Protein AF-A0A9N7VS31-F1 (afdb_monomer)

Solvent-accessible surface area (backbone atoms only — not comparable to full-atom values): 14553 Å² total; per-residue (Å²): 141,80,84,80,50,50,29,91,90,74,75,35,64,35,80,42,71,37,88,89,79,73,43,70,34,20,71,67,58,54,50,52,51,50,53,52,51,52,52,50,53,51,51,51,51,52,49,50,56,51,50,52,54,51,54,52,52,50,52,54,50,53,54,49,63,64,44,49,64,53,52,51,50,53,50,51,53,53,50,52,52,50,51,49,54,51,53,51,54,52,50,54,50,51,54,52,52,52,49,53,52,51,53,54,52,50,53,53,50,54,50,51,50,53,53,52,49,53,52,50,56,52,49,53,52,50,55,49,51,52,51,54,52,51,53,52,52,52,56,51,49,56,46,71,72,50,85,54,68,67,60,40,56,57,53,59,74,67,57,78,82,86,77,81,82,86,71,81,76,78,89,75,74,78,89,72,85,57,70,67,52,59,59,68,53,51,51,58,52,52,50,51,51,52,53,50,54,50,46,54,70,72,48,67,56,64,74,67,37,82,75,53,60,72,63,59,66,68,75,79,53,88,74,78,80,79,64,101,82,71,76,94,84,78,84,79,89,80,78,91,132

Secondary structure (DSSP, 8-state):
---SSB-TTT--B--EE-TTT--EE-HHHHHHHHHHHHHHHHHHHHHHHHHHHHHHHHHHHHHHHHHHHHHHHHHHHHHHHHHHHHHHHHHHHHHHHHHHHHHHHHHHHHHHHHHHHHHHHHHHHHHHHHHHHHHHHHHHHHHHT---HHHHHHHHTTPPPPPPP-SPPGGG--S-SSTTHHHHHHHHHHHHHHHHHHHHHHSSGGGG-HHHHHHHSSSS-------TT--TT--------

Structure (mmCIF, N/CA/C/O backbone):
data_AF-A0A9N7VS31-F1
#
_entry.id   AF-A0A9N7VS31-F1
#
loop_
_atom_site.group_PDB
_atom_site.id
_atom_site.type_symbol
_atom_site.label_atom_id
_atom_site.label_alt_id
_atom_site.label_comp_id
_atom_site.label_asym_id
_atom_site.label_entity_id
_atom_site.label_seq_id
_atom_site.pdbx_PDB_ins_code
_atom_site.Cartn_x
_atom_site.Cartn_y
_atom_site.Cartn_z
_atom_site.occupancy
_atom_site.B_iso_or_equiv
_atom_site.auth_seq_id
_atom_site.auth_comp_id
_atom_site.auth_asym_id
_atom_site.auth_atom_id
_atom_site.pdbx_PDB_model_num
ATOM 1 N N . MET A 1 1 ? 50.860 7.464 -101.891 1.00 43.12 1 MET A N 1
ATOM 2 C CA . MET A 1 1 ? 50.244 6.765 -100.741 1.00 43.12 1 MET A CA 1
ATOM 3 C C . MET A 1 1 ? 50.515 7.556 -99.466 1.00 43.12 1 MET A C 1
ATOM 5 O O . MET A 1 1 ? 51.642 7.516 -99.016 1.00 43.12 1 MET A O 1
ATOM 9 N N . LEU A 1 2 ? 49.543 8.283 -98.897 1.00 53.31 2 LEU A N 1
ATOM 10 C CA . LEU A 1 2 ? 49.669 8.921 -97.566 1.00 53.31 2 LEU A CA 1
ATOM 11 C C . LEU A 1 2 ? 48.287 9.071 -96.872 1.00 53.31 2 LEU A C 1
ATOM 13 O O . LEU A 1 2 ? 47.971 10.106 -96.302 1.00 53.31 2 LEU A O 1
ATOM 17 N N . ARG A 1 3 ? 47.418 8.046 -96.920 1.00 54.62 3 ARG A N 1
ATOM 18 C CA . ARG A 1 3 ? 46.098 8.065 -96.233 1.00 54.62 3 ARG A CA 1
ATOM 19 C C . ARG A 1 3 ? 46.088 7.390 -94.846 1.00 54.62 3 ARG A C 1
ATOM 21 O O . ARG A 1 3 ? 45.024 7.216 -94.269 1.00 54.62 3 ARG A O 1
ATOM 28 N N . GLY A 1 4 ? 47.248 7.011 -94.297 1.00 64.75 4 GLY A N 1
ATOM 29 C CA . GLY A 1 4 ? 47.351 6.362 -92.975 1.00 64.75 4 GLY A CA 1
ATOM 30 C C . GLY A 1 4 ? 47.566 7.320 -91.791 1.00 64.75 4 GLY A C 1
ATOM 31 O O . GLY A 1 4 ? 47.162 7.015 -90.664 1.00 64.75 4 GLY A O 1
ATOM 32 N N . ASN A 1 5 ? 48.151 8.497 -92.055 1.00 73.62 5 ASN A N 1
ATOM 33 C CA . ASN A 1 5 ? 48.676 9.412 -91.030 1.00 73.62 5 ASN A CA 1
ATOM 34 C C . ASN A 1 5 ? 47.684 10.494 -90.577 1.00 73.62 5 ASN A C 1
ATOM 36 O O . ASN A 1 5 ? 48.017 11.279 -89.697 1.00 73.62 5 ASN A O 1
ATOM 40 N N . ILE A 1 6 ? 46.470 10.529 -91.135 1.00 81.56 6 ILE A N 1
ATOM 41 C CA . ILE A 1 6 ? 45.402 11.450 -90.721 1.00 81.56 6 ILE A CA 1
ATOM 42 C C . ILE A 1 6 ? 44.386 10.681 -89.868 1.00 81.56 6 ILE A C 1
ATOM 44 O O . ILE A 1 6 ? 44.036 9.533 -90.153 1.00 81.56 6 ILE A O 1
ATOM 48 N N . CYS A 1 7 ? 43.947 11.282 -88.767 1.00 85.81 7 CYS A N 1
ATOM 49 C CA . CYS A 1 7 ? 42.939 10.743 -87.872 1.00 85.81 7 CYS A CA 1
ATOM 50 C C . CYS A 1 7 ? 41.562 10.774 -88.544 1.00 85.81 7 CYS A C 1
ATOM 52 O O . CYS A 1 7 ? 41.075 11.858 -88.851 1.00 85.81 7 CYS A O 1
ATOM 54 N N . PRO A 1 8 ? 40.880 9.629 -88.712 1.00 85.06 8 PRO A N 1
ATOM 55 C CA . PRO A 1 8 ? 39.582 9.595 -89.384 1.00 85.06 8 PRO A CA 1
ATOM 56 C C . PRO A 1 8 ? 38.464 10.279 -88.580 1.00 85.06 8 PRO A C 1
ATOM 58 O O . PRO A 1 8 ? 37.443 10.637 -89.150 1.00 85.06 8 PRO A O 1
ATOM 61 N N . ARG A 1 9 ? 38.639 10.462 -87.263 1.00 84.75 9 ARG A N 1
ATOM 62 C CA . ARG A 1 9 ? 37.638 11.088 -86.380 1.00 84.75 9 ARG A CA 1
ATOM 63 C C . ARG A 1 9 ? 37.731 12.608 -86.338 1.00 84.75 9 ARG A C 1
ATOM 65 O O . ARG A 1 9 ? 36.730 13.269 -86.107 1.00 84.75 9 ARG A O 1
ATOM 72 N N . HIS A 1 10 ? 38.9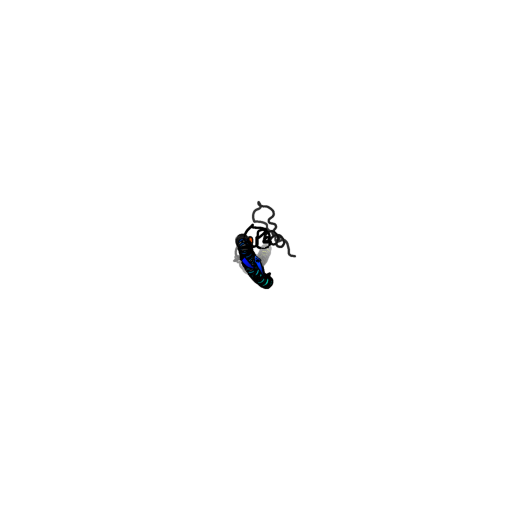38 13.137 -86.506 1.00 86.88 10 HIS A N 1
ATOM 73 C CA . HIS A 1 10 ? 39.227 14.548 -86.258 1.00 86.88 10 HIS A CA 1
ATOM 74 C C . HIS A 1 10 ? 39.890 15.247 -87.450 1.00 86.88 10 HIS A C 1
ATOM 76 O O . HIS A 1 10 ? 40.104 16.445 -87.393 1.00 86.88 10 HIS A O 1
ATOM 82 N N . ASN A 1 11 ? 40.214 14.508 -88.518 1.00 86.94 11 ASN A N 1
ATOM 83 C CA . ASN A 1 11 ? 40.920 14.981 -89.712 1.00 86.94 11 ASN A CA 1
ATOM 84 C C . ASN A 1 11 ? 42.295 15.632 -89.437 1.00 86.94 11 ASN A C 1
ATOM 86 O O . ASN A 1 11 ? 42.779 16.439 -90.220 1.00 86.94 11 ASN A O 1
ATOM 90 N N . GLU A 1 12 ? 42.940 15.233 -88.338 1.00 85.19 12 GLU A N 1
ATOM 91 C CA . GLU A 1 12 ? 44.215 15.781 -87.855 1.00 85.19 12 GLU A CA 1
ATOM 92 C C . GLU A 1 12 ? 45.376 14.794 -88.005 1.00 85.19 12 GLU A C 1
ATOM 94 O O . GLU A 1 12 ? 45.173 13.578 -87.958 1.00 85.19 12 GLU A O 1
ATOM 99 N N . VAL A 1 13 ? 46.611 15.290 -88.116 1.00 87.75 13 VAL A N 1
ATOM 100 C CA . VAL A 1 13 ? 47.801 14.427 -88.229 1.00 87.75 13 VAL A CA 1
ATOM 101 C C . VAL A 1 13 ? 48.008 13.610 -86.946 1.00 87.75 13 VAL A C 1
ATOM 103 O O . VAL A 1 13 ? 47.910 14.114 -85.826 1.00 87.75 13 VAL A O 1
ATOM 106 N N . LYS A 1 14 ? 48.302 12.319 -87.110 1.00 87.88 14 LYS A N 1
ATOM 107 C CA . LYS A 1 14 ? 48.652 11.389 -86.033 1.00 87.88 14 LYS A CA 1
ATOM 108 C C . LYS A 1 14 ? 50.150 11.471 -85.751 1.00 87.88 14 LYS A C 1
ATOM 110 O O . LYS A 1 14 ? 50.946 10.912 -86.500 1.00 87.88 14 LYS A O 1
ATOM 115 N N . ASN A 1 15 ? 50.529 12.148 -84.677 1.00 84.06 15 ASN A N 1
ATOM 116 C CA . ASN A 1 15 ? 51.928 12.370 -84.298 1.00 84.06 15 ASN A CA 1
ATOM 117 C C . ASN A 1 15 ? 52.234 12.045 -82.824 1.00 84.06 15 ASN A C 1
ATOM 119 O O . ASN A 1 15 ? 53.356 12.265 -82.382 1.00 84.06 15 ASN A O 1
ATOM 123 N N . ILE A 1 16 ? 51.267 11.511 -82.071 1.00 83.81 16 ILE A N 1
ATOM 124 C CA . ILE A 1 16 ? 51.430 11.125 -80.662 1.00 83.81 16 ILE A CA 1
ATOM 125 C C . ILE A 1 16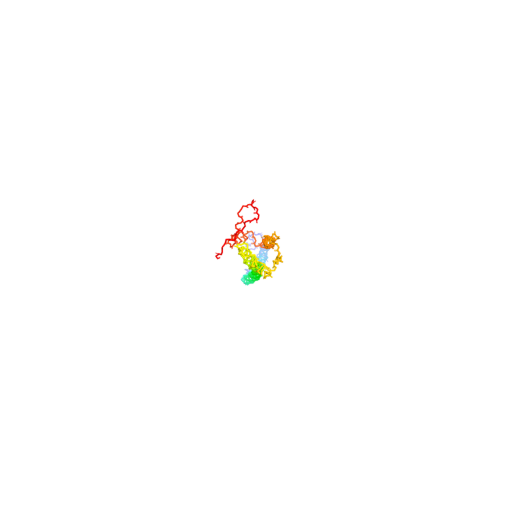 ? 51.297 9.608 -80.549 1.00 83.81 16 ILE A C 1
ATOM 127 O O . ILE A 1 16 ? 50.330 9.048 -81.051 1.00 83.81 16 ILE A O 1
ATOM 131 N N . ILE A 1 17 ? 52.227 8.929 -79.879 1.00 79.81 17 ILE A N 1
ATOM 132 C CA . ILE A 1 17 ? 52.134 7.482 -79.632 1.00 79.81 17 ILE A CA 1
ATOM 133 C C . ILE A 1 17 ? 51.309 7.251 -78.358 1.00 79.81 17 ILE A C 1
ATOM 135 O O . ILE A 1 17 ? 51.656 7.757 -77.294 1.00 79.81 17 ILE A O 1
ATOM 139 N N . ASN A 1 18 ? 50.213 6.493 -78.450 1.00 80.56 18 ASN A N 1
ATOM 140 C CA . ASN A 1 18 ? 49.437 6.082 -77.279 1.00 80.56 18 ASN A CA 1
ATOM 141 C C . ASN A 1 18 ? 50.198 5.002 -76.493 1.00 80.56 18 ASN A C 1
ATOM 143 O O . ASN A 1 18 ? 50.516 3.954 -77.049 1.00 80.56 18 ASN A O 1
ATOM 147 N N . HIS A 1 19 ? 50.435 5.211 -75.197 1.00 75.81 19 HIS A N 1
ATOM 148 C CA . HIS A 1 19 ? 51.141 4.253 -74.339 1.00 75.81 19 HIS A CA 1
ATOM 149 C C . HIS A 1 19 ? 50.391 2.932 -74.101 1.00 75.81 19 HIS A C 1
ATOM 151 O O . HIS A 1 19 ? 51.037 1.932 -73.794 1.00 75.81 19 HIS A O 1
ATOM 157 N N . THR A 1 20 ? 49.062 2.910 -74.244 1.00 75.00 20 THR A N 1
ATOM 158 C CA . THR A 1 20 ? 48.242 1.710 -73.993 1.00 75.00 20 THR A CA 1
ATOM 159 C C . THR A 1 20 ? 48.317 0.722 -75.158 1.00 75.00 20 THR A C 1
ATOM 161 O O . THR A 1 20 ? 48.557 -0.461 -74.946 1.00 75.00 20 THR A O 1
ATOM 164 N N . ASP A 1 21 ? 48.185 1.226 -76.389 1.00 79.56 21 ASP A N 1
ATOM 165 C CA . ASP A 1 21 ? 48.058 0.395 -77.597 1.00 79.56 21 ASP A CA 1
ATOM 166 C C . ASP A 1 21 ? 49.243 0.545 -78.570 1.00 79.56 21 ASP A C 1
ATOM 168 O O . ASP A 1 21 ? 49.237 -0.057 -79.643 1.00 79.56 21 ASP A O 1
ATOM 172 N N . GLN A 1 22 ? 50.239 1.378 -78.234 1.00 80.81 22 GLN A N 1
ATOM 173 C CA . GLN A 1 22 ? 51.426 1.697 -79.050 1.00 80.81 22 GLN A CA 1
ATOM 174 C C . GLN A 1 22 ? 51.100 2.181 -80.479 1.00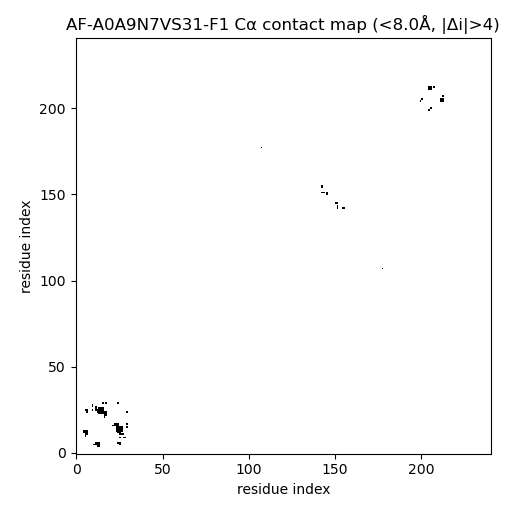 80.81 22 GLN A C 1
ATOM 176 O O . GLN A 1 22 ? 51.887 2.028 -81.411 1.00 80.81 22 GLN A O 1
ATOM 181 N N . ARG A 1 23 ? 49.921 2.789 -80.673 1.00 82.25 23 ARG A N 1
ATOM 182 C CA . ARG A 1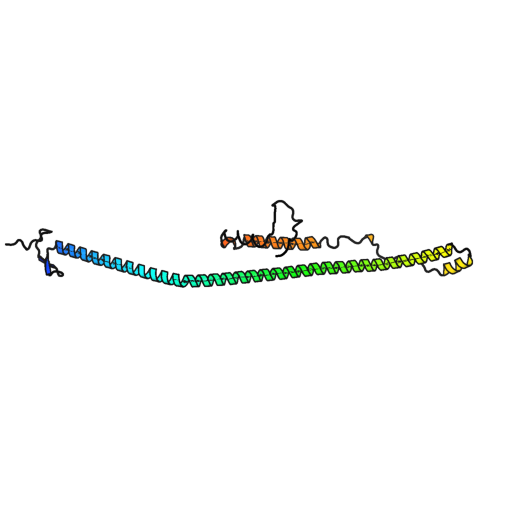 23 ? 49.443 3.325 -81.961 1.00 82.25 23 ARG A CA 1
ATOM 183 C C . ARG A 1 23 ? 49.594 4.845 -82.026 1.00 82.25 23 ARG A C 1
ATOM 185 O O . ARG A 1 23 ? 49.359 5.529 -81.032 1.00 82.25 23 ARG A O 1
ATOM 192 N N . CYS A 1 24 ? 49.900 5.381 -83.211 1.00 83.88 24 CYS A N 1
ATOM 193 C CA . CYS A 1 24 ? 49.924 6.828 -83.445 1.00 83.88 24 CYS A CA 1
ATOM 194 C C . CYS A 1 24 ? 48.496 7.402 -83.507 1.00 83.88 24 CYS A C 1
ATOM 196 O O . CYS A 1 24 ? 47.686 6.994 -84.343 1.00 83.88 24 CYS A O 1
ATOM 198 N N . ILE A 1 25 ? 48.200 8.378 -82.652 1.00 87.50 25 ILE A N 1
ATOM 199 C CA . ILE A 1 25 ? 46.931 9.103 -82.537 1.00 87.50 25 ILE A CA 1
ATOM 200 C C . ILE A 1 25 ? 47.148 10.612 -82.747 1.00 87.50 25 ILE A C 1
ATOM 202 O O . ILE A 1 25 ? 48.276 11.104 -82.688 1.00 87.50 25 ILE A O 1
ATOM 206 N N . CYS A 1 26 ? 46.077 11.359 -83.041 1.00 89.31 26 CYS A N 1
ATOM 207 C CA . CYS A 1 26 ? 46.139 12.825 -83.111 1.00 89.31 26 CYS A CA 1
ATOM 208 C C . CYS A 1 26 ? 45.962 13.459 -81.723 1.00 89.31 26 CYS A C 1
ATOM 210 O O . CYS A 1 26 ? 45.433 12.829 -80.802 1.00 89.31 26 CYS A O 1
ATOM 212 N N . HIS A 1 27 ? 46.331 14.734 -81.594 1.00 84.62 27 HIS A N 1
ATOM 213 C CA . HIS A 1 27 ? 46.240 15.486 -80.338 1.00 84.62 27 HIS A CA 1
ATOM 214 C C . HIS A 1 27 ? 44.825 15.524 -79.727 1.00 84.62 27 HIS A C 1
ATOM 216 O O . HIS A 1 27 ? 44.687 15.424 -78.510 1.00 84.62 27 HIS A O 1
ATOM 222 N N . LEU A 1 28 ? 43.768 15.582 -80.549 1.00 86.62 28 LEU A N 1
ATOM 223 C CA . LEU A 1 28 ? 42.376 15.543 -80.074 1.00 86.62 28 LEU A CA 1
ATOM 224 C C . LEU A 1 28 ? 41.988 14.178 -79.478 1.00 86.62 28 LEU A C 1
ATOM 226 O O . LEU A 1 28 ? 41.355 14.131 -78.429 1.00 86.62 28 LEU A O 1
ATOM 230 N N . CYS A 1 29 ? 42.431 13.063 -80.075 1.00 87.50 29 CYS A N 1
ATOM 231 C CA . CYS A 1 29 ? 42.222 11.732 -79.490 1.00 87.50 29 CYS A CA 1
ATOM 232 C C . CYS A 1 29 ? 42.959 11.579 -78.153 1.00 87.50 29 CYS A C 1
ATOM 234 O O . CYS A 1 29 ? 42.383 11.063 -77.199 1.00 87.50 29 CYS A O 1
ATOM 236 N N . ALA A 1 30 ? 44.200 12.069 -78.067 1.00 84.75 30 ALA A N 1
ATOM 237 C CA . ALA A 1 30 ? 44.970 12.049 -76.824 1.00 84.75 30 ALA A CA 1
ATOM 238 C C . ALA A 1 30 ? 44.295 12.890 -75.723 1.00 84.75 30 ALA A C 1
ATOM 240 O O . ALA A 1 30 ? 44.229 12.474 -74.565 1.00 84.75 30 ALA A O 1
ATOM 241 N N . ALA A 1 31 ? 43.737 14.051 -76.085 1.00 85.81 31 ALA A N 1
ATOM 242 C CA . ALA A 1 31 ? 42.991 14.903 -75.164 1.00 85.81 31 ALA A CA 1
ATOM 243 C C . ALA A 1 31 ? 41.693 14.242 -74.665 1.00 85.81 31 ALA A C 1
ATOM 245 O O . ALA A 1 31 ? 41.386 14.334 -73.475 1.00 85.81 31 ALA A O 1
ATOM 246 N N . ASP A 1 32 ? 40.945 13.562 -75.537 1.00 86.19 32 ASP A N 1
ATOM 247 C CA . ASP A 1 32 ? 39.728 12.832 -75.160 1.00 86.19 32 ASP A CA 1
ATOM 248 C C . ASP A 1 32 ? 40.027 11.644 -74.236 1.00 86.19 32 ASP A C 1
ATOM 250 O O . ASP A 1 32 ? 39.338 11.454 -73.230 1.00 86.19 32 ASP A O 1
ATOM 254 N N . GLU A 1 33 ? 41.084 10.879 -74.519 1.00 83.88 33 GLU A N 1
ATOM 255 C CA . GLU A 1 33 ? 41.540 9.790 -73.649 1.00 83.88 33 GLU A CA 1
ATOM 256 C C . GLU A 1 33 ? 41.991 10.310 -72.280 1.00 83.88 33 GLU A C 1
ATOM 258 O O . GLU A 1 33 ? 41.593 9.760 -71.250 1.00 83.88 33 GLU A O 1
ATOM 263 N N . HIS A 1 34 ? 42.743 11.415 -72.241 1.00 82.94 34 HIS A N 1
ATOM 264 C CA . HIS A 1 34 ? 43.130 12.068 -70.993 1.00 82.94 34 HIS A CA 1
ATOM 265 C C . HIS A 1 34 ? 41.903 12.548 -70.198 1.00 82.94 34 HIS A C 1
ATOM 267 O O . HIS A 1 34 ? 41.794 12.263 -69.004 1.00 82.94 34 HIS A O 1
ATOM 273 N N . LYS A 1 35 ? 40.927 13.205 -70.844 1.00 84.94 35 LYS A N 1
ATOM 274 C CA . LYS A 1 35 ? 39.662 13.615 -70.201 1.00 84.94 35 LYS A CA 1
ATOM 275 C C . LYS A 1 35 ? 38.902 12.413 -69.631 1.00 84.94 35 LYS A C 1
ATOM 277 O O . LYS A 1 35 ? 38.432 12.474 -68.493 1.00 84.94 35 LYS A O 1
ATOM 282 N N . ALA A 1 36 ? 38.810 11.313 -70.379 1.00 84.62 36 ALA A N 1
ATOM 283 C CA . ALA A 1 36 ? 38.166 10.083 -69.924 1.00 84.62 36 ALA A CA 1
ATOM 284 C C . ALA A 1 36 ? 38.917 9.433 -68.745 1.00 84.62 36 ALA A C 1
ATOM 286 O O . ALA A 1 36 ? 38.286 9.000 -67.776 1.00 84.62 36 ALA A O 1
ATOM 287 N N . ALA A 1 37 ? 40.252 9.411 -68.778 1.00 85.38 37 ALA A N 1
ATOM 288 C CA . ALA A 1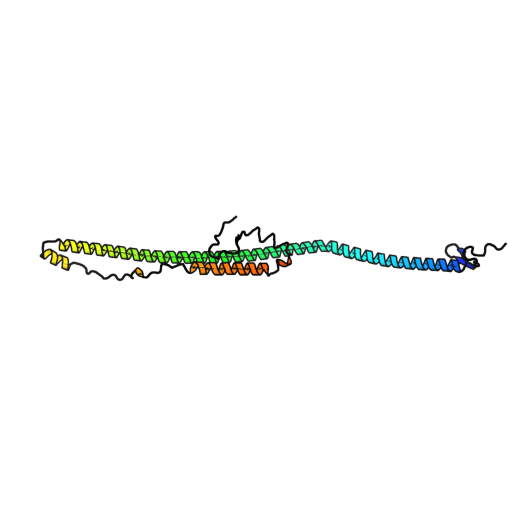 37 ? 41.092 8.899 -67.697 1.00 85.38 37 ALA A CA 1
ATOM 289 C C . ALA A 1 37 ? 40.952 9.737 -66.415 1.00 85.38 37 ALA A C 1
ATOM 291 O O . ALA A 1 37 ? 40.737 9.179 -65.335 1.00 85.38 37 ALA A O 1
ATOM 292 N N . VAL A 1 38 ? 40.976 11.069 -66.527 1.00 87.81 38 VAL A N 1
ATOM 293 C CA . VAL A 1 38 ? 40.740 11.993 -65.405 1.00 87.81 38 VAL A CA 1
ATOM 294 C C . VAL A 1 38 ? 39.340 11.788 -64.820 1.00 87.81 38 VAL A C 1
ATOM 296 O O . VAL A 1 38 ? 39.198 11.642 -63.603 1.00 87.81 38 VAL A O 1
ATOM 299 N N . ALA A 1 39 ? 38.304 11.692 -65.662 1.00 88.88 39 ALA A N 1
ATOM 300 C CA . ALA A 1 39 ? 36.935 11.430 -65.218 1.00 88.88 39 ALA A CA 1
ATOM 301 C C . ALA A 1 39 ? 36.798 10.068 -64.510 1.00 88.88 39 ALA A C 1
ATOM 303 O O . ALA A 1 39 ? 36.138 9.975 -63.472 1.00 88.88 39 ALA A O 1
ATOM 304 N N . LYS A 1 40 ? 37.455 9.015 -65.018 1.00 90.88 40 LYS A N 1
ATOM 305 C CA . LYS A 1 40 ? 37.486 7.679 -64.397 1.00 90.88 40 LYS A CA 1
ATOM 306 C C . LYS A 1 40 ? 38.167 7.709 -63.028 1.00 90.88 40 LYS A C 1
ATOM 308 O O . LYS A 1 40 ? 37.636 7.133 -62.081 1.00 90.88 40 LYS A O 1
ATOM 313 N N . THR A 1 41 ? 39.298 8.401 -62.896 1.00 91.75 41 THR A N 1
ATOM 314 C CA . THR A 1 41 ? 40.008 8.566 -61.616 1.00 91.75 41 THR A CA 1
ATOM 315 C C . THR A 1 41 ? 39.180 9.365 -60.611 1.00 91.75 41 THR A C 1
ATOM 317 O O . THR A 1 41 ? 39.061 8.950 -59.457 1.00 91.75 41 THR A O 1
ATOM 320 N N . LYS A 1 42 ? 38.525 10.450 -61.050 1.00 93.00 42 LYS A N 1
ATOM 321 C CA . LYS A 1 42 ? 37.600 11.227 -60.210 1.00 93.00 42 LYS A CA 1
ATOM 322 C C . LYS A 1 42 ? 36.446 10.357 -59.696 1.00 93.00 42 LYS A C 1
ATOM 324 O O . LYS A 1 42 ? 36.243 10.284 -58.487 1.00 93.00 42 LYS A O 1
ATOM 329 N N . ARG A 1 43 ? 35.771 9.611 -60.581 1.00 93.62 43 ARG A N 1
ATOM 330 C CA . ARG A 1 43 ? 34.686 8.683 -60.203 1.00 93.62 43 ARG A CA 1
ATOM 331 C C . ARG A 1 43 ? 35.161 7.573 -59.262 1.00 93.62 43 ARG A C 1
ATOM 333 O O . ARG A 1 43 ? 34.459 7.242 -58.313 1.00 93.62 43 ARG A O 1
ATOM 340 N N . LYS A 1 44 ? 36.359 7.012 -59.472 1.00 94.06 44 LYS A N 1
ATOM 341 C CA . LYS A 1 44 ? 36.952 6.025 -58.548 1.00 94.06 44 LYS A CA 1
ATOM 342 C C . LYS A 1 44 ? 37.181 6.611 -57.152 1.00 94.06 44 LYS A C 1
ATOM 344 O O . LYS A 1 44 ? 36.864 5.949 -56.169 1.00 94.06 44 LYS A O 1
ATOM 349 N N . ARG A 1 45 ? 37.684 7.849 -57.055 1.00 94.75 45 ARG A N 1
ATOM 350 C CA . ARG A 1 45 ? 37.845 8.546 -55.768 1.00 94.75 45 ARG A CA 1
ATOM 351 C C . ARG A 1 45 ? 36.493 8.778 -55.088 1.00 94.75 45 ARG A C 1
ATOM 353 O O . ARG A 1 45 ? 36.368 8.513 -53.898 1.00 94.75 45 ARG A O 1
ATOM 360 N N . GLU A 1 46 ? 35.478 9.216 -55.830 1.00 95.50 46 GLU A N 1
ATOM 361 C CA . GLU A 1 46 ? 34.114 9.393 -55.307 1.00 95.50 46 GLU A CA 1
ATOM 362 C C . GLU A 1 46 ? 33.521 8.072 -54.788 1.00 95.50 46 GLU A C 1
ATOM 364 O O . GLU A 1 46 ? 32.956 8.038 -53.694 1.00 95.50 46 GLU A O 1
ATOM 369 N N . LEU A 1 47 ? 33.694 6.969 -55.526 1.00 96.44 47 LEU A N 1
ATOM 370 C CA . LEU A 1 47 ? 33.278 5.633 -55.087 1.00 96.44 47 LEU A CA 1
ATOM 371 C C . LEU A 1 47 ? 34.008 5.193 -53.816 1.00 96.44 47 LEU A C 1
ATOM 373 O O . LEU A 1 47 ? 33.367 4.657 -52.917 1.00 96.44 47 LEU A O 1
ATOM 377 N N . TRP A 1 48 ? 35.311 5.459 -53.708 1.00 96.25 48 TRP A N 1
ATOM 378 C CA . TRP A 1 48 ? 36.087 5.144 -52.508 1.00 96.25 48 TRP A CA 1
ATOM 379 C C . TRP A 1 48 ? 35.571 5.901 -51.275 1.00 96.25 48 TRP A C 1
ATOM 381 O O . TRP A 1 48 ? 35.341 5.294 -50.231 1.00 96.25 48 TRP A O 1
ATOM 391 N N . VAL A 1 49 ? 35.291 7.205 -51.407 1.00 97.25 49 VAL A N 1
ATOM 392 C CA . VAL A 1 49 ? 34.712 8.014 -50.317 1.00 97.25 49 VAL A CA 1
ATOM 393 C C . VAL A 1 49 ? 33.330 7.491 -49.913 1.00 97.25 49 VAL A C 1
ATOM 395 O O . VAL A 1 49 ? 33.046 7.344 -48.724 1.00 97.25 49 VAL A O 1
ATOM 398 N N . ARG A 1 50 ? 32.471 7.165 -50.889 1.00 96.88 50 ARG A N 1
ATOM 399 C CA . ARG A 1 50 ? 31.150 6.574 -50.620 1.00 96.88 50 ARG A CA 1
ATOM 400 C C . ARG A 1 50 ? 31.264 5.215 -49.930 1.00 96.88 50 ARG A C 1
ATOM 402 O O . ARG A 1 50 ? 30.523 4.973 -48.983 1.00 96.88 50 ARG A O 1
ATOM 409 N N . GLY A 1 51 ? 32.196 4.369 -50.368 1.00 97.88 51 GLY A N 1
ATOM 410 C CA . GLY A 1 51 ? 32.480 3.072 -49.757 1.00 97.88 51 GLY A CA 1
ATOM 411 C C . GLY A 1 51 ? 32.900 3.210 -48.296 1.00 97.88 51 GLY A C 1
ATOM 412 O O . GLY A 1 51 ? 32.314 2.561 -47.434 1.00 97.88 51 GLY A O 1
ATOM 413 N N . LYS A 1 52 ? 33.818 4.140 -47.993 1.00 97.81 52 LYS A N 1
ATOM 414 C CA . LYS A 1 52 ? 34.229 4.436 -46.612 1.00 97.81 52 LYS A CA 1
ATOM 415 C C . LYS A 1 52 ? 33.046 4.880 -45.742 1.00 97.81 52 LYS A C 1
ATOM 417 O O . LYS A 1 52 ? 32.906 4.402 -44.623 1.00 97.81 52 LYS A O 1
ATOM 422 N N . LYS A 1 53 ? 32.168 5.745 -46.265 1.00 98.00 53 LYS A N 1
ATOM 423 C CA . LYS A 1 53 ? 30.967 6.204 -45.544 1.00 98.00 53 LYS A CA 1
ATOM 424 C C . LYS A 1 53 ? 29.978 5.068 -45.265 1.00 98.00 53 LYS A C 1
ATOM 426 O O . LYS A 1 53 ? 29.366 5.048 -44.204 1.00 98.00 53 LYS A O 1
ATOM 431 N N . ILE A 1 54 ? 29.798 4.145 -46.212 1.00 97.62 54 ILE A N 1
ATOM 432 C CA . ILE A 1 54 ? 28.950 2.961 -46.009 1.00 97.62 54 ILE A CA 1
ATOM 433 C C . ILE A 1 54 ? 29.544 2.073 -44.917 1.00 97.62 54 ILE A C 1
ATOM 435 O O . ILE A 1 54 ? 28.817 1.688 -44.011 1.00 97.62 54 ILE A O 1
ATOM 439 N N . HIS A 1 55 ? 30.848 1.798 -44.974 1.00 97.50 55 HIS A N 1
ATOM 440 C CA . HIS A 1 55 ? 31.515 0.958 -43.982 1.00 97.50 55 HIS A CA 1
ATOM 441 C C . HIS A 1 55 ? 31.432 1.552 -42.570 1.00 97.50 55 HIS A C 1
ATOM 443 O O . HIS A 1 55 ? 31.086 0.837 -41.639 1.00 97.50 55 HIS A O 1
ATOM 449 N N . GLN A 1 56 ? 31.633 2.867 -42.429 1.00 98.00 56 GLN A N 1
ATOM 450 C CA . GLN A 1 56 ? 31.453 3.554 -41.149 1.00 98.00 56 GLN A CA 1
ATOM 451 C C . GLN A 1 56 ? 30.024 3.391 -40.604 1.00 98.00 56 GLN A C 1
ATOM 453 O O . GLN A 1 56 ? 29.847 3.027 -39.449 1.00 98.00 56 GLN A O 1
ATOM 458 N N . ARG A 1 57 ? 28.998 3.608 -41.440 1.00 98.06 57 ARG A N 1
ATOM 459 C CA . ARG A 1 57 ? 27.597 3.441 -41.016 1.00 98.06 57 ARG A CA 1
ATOM 460 C C . ARG A 1 57 ? 27.248 1.997 -40.669 1.00 98.06 57 ARG A C 1
ATOM 462 O O . ARG A 1 57 ? 26.403 1.788 -39.813 1.00 98.06 57 ARG A O 1
ATOM 469 N N . LEU A 1 58 ? 27.832 1.017 -41.363 1.00 98.19 58 LEU A N 1
ATOM 470 C CA . LEU A 1 58 ? 27.634 -0.395 -41.033 1.00 98.19 58 LEU A CA 1
ATOM 471 C C . LEU A 1 58 ? 28.189 -0.699 -39.644 1.00 98.19 58 LEU A C 1
ATOM 473 O O . LEU A 1 58 ? 27.459 -1.257 -38.838 1.00 98.19 58 LEU A O 1
ATOM 477 N N . GLN A 1 59 ? 29.406 -0.240 -39.348 1.00 98.19 59 GLN A N 1
ATOM 478 C CA . GLN A 1 59 ? 30.011 -0.416 -38.031 1.00 98.19 59 GLN A CA 1
ATOM 479 C C . GLN A 1 59 ? 29.173 0.244 -36.921 1.00 98.19 59 GLN A C 1
ATOM 481 O O . GLN A 1 59 ? 28.869 -0.402 -35.926 1.00 98.19 59 GLN A O 1
ATOM 486 N N . GLU A 1 60 ? 28.742 1.497 -37.110 1.00 97.69 60 GLU A N 1
ATOM 487 C CA . GLU A 1 60 ? 27.873 2.200 -36.148 1.00 97.69 60 GLU A CA 1
ATOM 488 C C . GLU A 1 60 ? 26.562 1.429 -35.898 1.00 97.69 60 GLU A C 1
ATOM 490 O O . GLU A 1 60 ? 26.138 1.262 -34.757 1.00 97.69 60 GLU A O 1
ATOM 495 N N . LEU A 1 61 ? 25.933 0.908 -36.959 1.00 97.81 61 LEU A N 1
ATOM 496 C CA . LEU A 1 61 ? 24.697 0.130 -36.840 1.00 97.81 61 LEU A CA 1
ATOM 497 C C . LEU A 1 61 ? 24.914 -1.236 -36.177 1.00 97.81 61 LEU A C 1
ATOM 499 O O . LEU A 1 61 ? 24.040 -1.693 -35.446 1.00 97.81 61 LEU A O 1
ATOM 503 N N . GLU A 1 62 ? 26.041 -1.898 -36.429 1.00 98.00 62 GLU A N 1
ATOM 504 C CA . GLU A 1 62 ? 26.408 -3.156 -35.770 1.00 98.00 62 GLU A CA 1
ATOM 505 C C . GLU A 1 62 ? 26.624 -2.938 -34.265 1.00 98.00 62 GLU A C 1
ATOM 507 O O . GLU A 1 62 ? 26.066 -3.679 -33.454 1.00 98.00 62 GLU A O 1
ATOM 512 N N . GLU A 1 63 ? 27.330 -1.868 -33.883 1.00 97.56 63 GLU A N 1
ATOM 513 C CA . GLU A 1 63 ? 27.509 -1.463 -32.483 1.00 97.56 63 GLU A CA 1
ATOM 514 C C . GLU A 1 63 ? 26.161 -1.153 -31.805 1.00 97.56 63 GLU A C 1
ATOM 516 O O . GLU A 1 63 ? 25.885 -1.652 -30.709 1.00 97.56 63 GLU A O 1
ATOM 521 N N . ASP A 1 64 ? 25.275 -0.403 -32.468 1.00 96.19 64 ASP A N 1
ATOM 522 C CA . ASP A 1 64 ? 23.928 -0.119 -31.962 1.00 96.19 64 ASP A CA 1
ATOM 523 C C . ASP A 1 64 ? 23.105 -1.405 -31.769 1.00 96.19 64 ASP A C 1
ATOM 525 O O . ASP A 1 64 ? 22.460 -1.586 -30.730 1.00 96.19 64 ASP A O 1
ATOM 529 N N . VAL A 1 65 ? 23.146 -2.334 -32.732 1.00 97.06 65 VAL A N 1
ATOM 530 C CA . VAL A 1 65 ? 22.447 -3.629 -32.650 1.00 97.06 65 VAL A CA 1
ATOM 531 C C . VAL A 1 65 ? 22.946 -4.460 -31.465 1.00 97.06 65 VAL A C 1
ATOM 533 O O . VAL A 1 65 ? 22.139 -5.115 -30.801 1.00 97.06 65 VAL A O 1
ATOM 536 N N . GLU A 1 66 ? 24.237 -4.403 -31.136 1.00 96.31 66 GLU A N 1
ATOM 537 C CA . GLU A 1 66 ? 24.789 -5.071 -29.952 1.00 96.31 66 GLU A CA 1
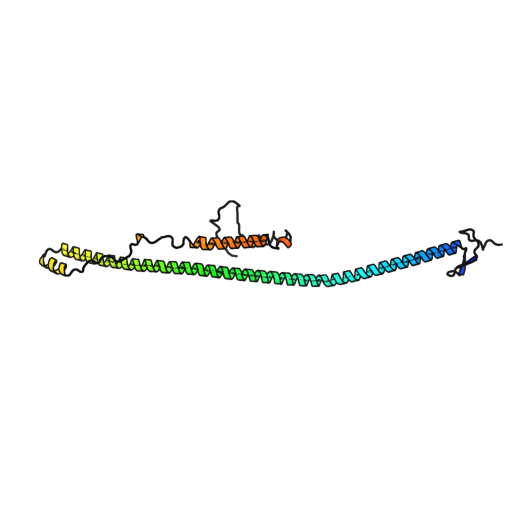ATOM 538 C C . GLU A 1 66 ? 24.445 -4.368 -28.625 1.00 96.31 66 GLU A C 1
ATOM 540 O O . GLU A 1 66 ? 24.304 -5.020 -27.579 1.00 96.31 66 GLU A O 1
ATOM 545 N N . LEU A 1 67 ? 24.309 -3.039 -28.636 1.00 95.56 67 LEU A N 1
ATOM 546 C CA . LEU A 1 67 ? 24.009 -2.232 -27.449 1.00 95.56 67 LEU A CA 1
ATOM 547 C C . LEU A 1 67 ? 22.529 -2.277 -27.057 1.00 95.56 67 LEU A C 1
ATOM 549 O O . LEU A 1 67 ? 22.209 -2.336 -25.864 1.00 95.56 67 LEU A O 1
ATOM 553 N N . LEU A 1 68 ? 21.615 -2.291 -28.028 1.00 93.75 68 LEU A N 1
ATOM 554 C CA . LEU A 1 68 ? 20.171 -2.244 -27.782 1.00 93.75 68 LEU A CA 1
ATOM 555 C C . LEU A 1 68 ? 19.673 -3.339 -26.812 1.00 93.75 68 LEU A C 1
ATOM 557 O O . LEU A 1 68 ? 18.970 -2.997 -25.856 1.00 93.75 68 LEU A O 1
ATOM 561 N N . PRO A 1 69 ? 20.063 -4.625 -26.937 1.00 94.19 69 PRO A N 1
ATOM 562 C CA . PRO A 1 69 ? 19.667 -5.658 -25.979 1.00 94.19 69 PRO A CA 1
ATOM 563 C C . PRO A 1 69 ? 20.157 -5.392 -24.550 1.00 94.19 69 PRO A C 1
ATOM 565 O O . PRO A 1 69 ? 19.461 -5.724 -23.588 1.00 94.19 69 PRO A O 1
ATOM 568 N N . LYS A 1 70 ? 21.344 -4.789 -24.383 1.00 93.88 70 LYS A N 1
ATOM 569 C CA . LYS A 1 70 ? 21.880 -4.420 -23.061 1.00 93.88 70 LYS A CA 1
ATOM 570 C C . LYS A 1 70 ? 21.037 -3.304 -22.444 1.00 93.88 70 LYS A C 1
ATOM 572 O O . LYS A 1 70 ? 20.653 -3.413 -21.281 1.00 93.88 70 LYS A O 1
ATOM 577 N N . ASN A 1 71 ? 20.666 -2.301 -23.238 1.00 89.94 71 ASN A N 1
ATOM 578 C CA . ASN A 1 71 ? 19.793 -1.211 -22.799 1.00 89.94 71 ASN A CA 1
ATOM 579 C C . ASN A 1 71 ? 18.414 -1.723 -22.368 1.00 89.94 71 ASN A C 1
ATOM 581 O O . ASN A 1 71 ? 17.921 -1.332 -21.312 1.00 89.94 71 ASN A O 1
ATOM 585 N N . VAL A 1 72 ? 17.824 -2.654 -23.125 1.00 91.38 72 VAL A N 1
ATOM 586 C CA . VAL A 1 72 ? 16.551 -3.298 -22.757 1.00 91.38 72 VAL A CA 1
ATOM 587 C C . VAL A 1 72 ? 16.670 -4.047 -21.428 1.00 91.38 72 VAL A C 1
ATOM 589 O O . VAL A 1 72 ? 15.797 -3.915 -20.572 1.00 91.38 72 VAL A O 1
ATOM 592 N N . LYS A 1 73 ? 17.759 -4.793 -21.202 1.00 92.81 73 LYS A N 1
ATOM 593 C CA . LYS A 1 73 ? 17.993 -5.478 -19.917 1.00 92.81 73 LYS A CA 1
ATOM 594 C C . LYS A 1 73 ? 18.082 -4.490 -18.754 1.00 92.81 73 LYS A C 1
ATOM 596 O O . LYS A 1 73 ? 17.427 -4.700 -17.739 1.00 92.81 73 LYS A O 1
ATOM 601 N N . VAL A 1 74 ? 18.851 -3.410 -18.906 1.00 91.00 74 VAL A N 1
ATOM 602 C CA . VAL A 1 74 ? 18.981 -2.362 -17.877 1.00 91.00 74 VAL A CA 1
ATOM 603 C C . VAL A 1 74 ? 17.632 -1.697 -17.600 1.00 91.00 74 VAL A C 1
ATOM 605 O O . VAL A 1 74 ? 17.276 -1.497 -16.439 1.00 91.00 74 VAL A O 1
ATOM 608 N N . PHE A 1 75 ? 16.855 -1.405 -18.645 1.00 89.06 75 PHE A N 1
ATOM 609 C CA . PHE A 1 75 ? 15.509 -0.855 -18.512 1.00 89.06 75 PHE A CA 1
ATOM 610 C C . PHE A 1 75 ? 14.582 -1.792 -17.729 1.00 89.06 75 PHE A C 1
ATOM 612 O O . PHE A 1 75 ? 13.942 -1.349 -16.778 1.00 89.06 75 PHE A O 1
ATOM 619 N N . ASN A 1 76 ? 14.561 -3.085 -18.067 1.00 91.31 76 ASN A N 1
ATOM 620 C CA . ASN A 1 76 ? 13.730 -4.075 -17.377 1.00 91.31 76 ASN A CA 1
ATOM 621 C C . ASN A 1 76 ? 14.114 -4.211 -15.899 1.00 91.31 76 ASN A C 1
ATOM 623 O O . ASN A 1 76 ? 13.247 -4.140 -15.035 1.00 91.31 76 ASN A O 1
ATOM 627 N N . VAL A 1 77 ? 15.412 -4.305 -15.590 1.00 94.25 77 VAL A N 1
ATOM 628 C CA . VAL A 1 77 ? 15.889 -4.351 -14.197 1.00 94.25 77 VAL A CA 1
ATOM 629 C C . VAL A 1 77 ? 15.489 -3.084 -13.436 1.00 94.25 77 VAL A C 1
ATOM 631 O O . VAL A 1 77 ? 15.030 -3.162 -12.298 1.00 94.25 77 VAL A O 1
ATOM 634 N N . SER A 1 78 ? 15.621 -1.910 -14.057 1.00 91.50 78 SER A N 1
ATOM 635 C CA . SER A 1 78 ? 15.199 -0.640 -13.455 1.00 91.50 78 SER A CA 1
ATOM 636 C C . SER A 1 78 ? 13.687 -0.602 -13.185 1.00 91.50 78 SER A C 1
ATOM 638 O O . SER A 1 78 ? 13.253 -0.172 -12.109 1.00 91.50 78 SER A O 1
ATOM 640 N N . ALA A 1 79 ? 12.878 -1.102 -14.125 1.00 86.75 79 ALA A N 1
ATOM 641 C CA . ALA A 1 79 ? 11.432 -1.219 -13.971 1.00 86.75 79 ALA A CA 1
ATOM 642 C C . ALA A 1 79 ? 11.065 -2.162 -12.814 1.00 86.75 79 ALA A C 1
ATOM 644 O O . ALA A 1 79 ? 10.292 -1.768 -11.940 1.00 86.75 79 ALA A O 1
ATOM 645 N N . ASP A 1 80 ? 11.677 -3.346 -12.737 1.00 93.56 80 ASP A N 1
ATOM 646 C CA . ASP A 1 80 ? 11.443 -4.321 -11.665 1.00 93.56 80 ASP A CA 1
ATOM 647 C C . ASP A 1 80 ? 11.821 -3.765 -10.288 1.00 93.56 80 ASP A C 1
ATOM 649 O O . ASP A 1 80 ? 11.058 -3.888 -9.326 1.00 93.56 80 ASP A O 1
ATOM 653 N N . VAL A 1 81 ? 12.970 -3.086 -10.185 1.00 94.44 81 VAL A N 1
ATOM 654 C CA . VAL A 1 81 ? 13.399 -2.414 -8.949 1.00 94.44 81 VAL A CA 1
ATOM 655 C C . VAL A 1 81 ? 12.399 -1.332 -8.543 1.00 94.44 81 VAL A C 1
ATOM 657 O O . VAL A 1 81 ? 12.055 -1.220 -7.365 1.00 94.44 81 VAL A O 1
ATOM 660 N N . THR A 1 82 ? 11.904 -0.549 -9.501 1.00 88.44 82 THR A N 1
ATOM 661 C CA . THR A 1 82 ? 10.915 0.507 -9.244 1.00 88.44 82 THR A CA 1
ATOM 662 C C . THR A 1 82 ? 9.583 -0.082 -8.775 1.00 88.44 82 THR A C 1
ATOM 664 O O . THR A 1 82 ? 9.019 0.390 -7.786 1.00 88.44 82 THR A O 1
ATOM 667 N N . VAL A 1 83 ? 9.108 -1.157 -9.414 1.00 89.31 83 VAL A N 1
ATOM 668 C CA . VAL A 1 83 ? 7.902 -1.888 -8.996 1.00 89.31 83 VAL A CA 1
ATOM 669 C C . VAL A 1 83 ? 8.072 -2.449 -7.587 1.00 89.31 83 VAL A C 1
ATOM 671 O O . VAL A 1 83 ? 7.172 -2.303 -6.760 1.00 89.31 83 VAL A O 1
ATOM 674 N N . LYS A 1 84 ? 9.222 -3.059 -7.286 1.00 94.44 84 LYS A N 1
ATOM 675 C CA . LYS A 1 84 ? 9.518 -3.606 -5.959 1.00 94.44 84 LYS A CA 1
ATOM 676 C C . LYS A 1 84 ? 9.467 -2.521 -4.882 1.00 94.44 84 LYS A C 1
ATOM 678 O O . LYS A 1 84 ? 8.715 -2.670 -3.924 1.00 94.44 84 LYS A O 1
ATOM 683 N N . LYS A 1 85 ? 10.175 -1.404 -5.080 1.00 93.06 85 LYS A N 1
ATOM 684 C CA . LYS A 1 85 ? 10.165 -0.266 -4.143 1.00 93.06 85 LYS A CA 1
ATOM 685 C C . LYS A 1 85 ? 8.758 0.292 -3.935 1.00 93.06 85 LYS A C 1
ATOM 687 O O . LYS A 1 85 ? 8.362 0.575 -2.809 1.00 93.06 85 LYS A O 1
ATOM 692 N N . SER A 1 86 ? 7.976 0.404 -5.010 1.00 87.56 86 SER A N 1
ATOM 693 C CA . SER A 1 86 ? 6.582 0.843 -4.925 1.00 87.56 86 SER A CA 1
ATOM 694 C C . SER A 1 86 ? 5.730 -0.115 -4.080 1.00 87.56 86 SER A C 1
ATOM 696 O O . SER A 1 86 ? 5.012 0.337 -3.188 1.00 87.56 86 SER A O 1
ATOM 698 N N . LYS A 1 87 ? 5.849 -1.433 -4.297 1.00 90.06 87 LYS A N 1
ATOM 699 C CA . LYS A 1 87 ? 5.162 -2.459 -3.493 1.00 90.06 87 LYS A CA 1
ATOM 700 C C . LYS A 1 87 ? 5.563 -2.408 -2.018 1.00 90.06 87 LYS A C 1
ATOM 702 O O . LYS A 1 87 ? 4.694 -2.535 -1.156 1.00 90.06 87 LYS A O 1
ATOM 707 N N . GLU A 1 88 ? 6.843 -2.194 -1.724 1.00 94.06 88 GLU A N 1
ATOM 708 C CA . GLU A 1 88 ? 7.352 -2.045 -0.355 1.00 94.06 88 GLU A CA 1
ATOM 709 C C . GLU A 1 88 ? 6.733 -0.819 0.332 1.00 94.06 88 GLU A C 1
ATOM 711 O O . GLU A 1 88 ? 6.205 -0.943 1.437 1.00 94.06 88 GLU A O 1
ATOM 716 N N . SER A 1 89 ? 6.675 0.332 -0.349 1.00 88.31 89 SER A N 1
ATOM 717 C CA . SER A 1 89 ? 6.024 1.538 0.185 1.00 88.31 89 SER A CA 1
ATOM 718 C C . SER A 1 89 ? 4.528 1.337 0.468 1.00 88.31 89 SER A C 1
ATOM 720 O O . SER A 1 89 ? 4.033 1.780 1.505 1.00 88.31 89 SER A O 1
ATOM 722 N N . PHE A 1 90 ? 3.791 0.648 -0.415 1.00 86.19 90 PHE A N 1
ATOM 723 C CA . PHE A 1 90 ? 2.378 0.332 -0.158 1.00 86.19 90 PHE A CA 1
ATOM 724 C C . PHE A 1 90 ? 2.201 -0.651 0.993 1.00 86.19 90 PHE A C 1
ATOM 726 O O . PHE A 1 90 ? 1.290 -0.478 1.801 1.00 86.19 90 PHE A O 1
ATOM 733 N N . THR A 1 91 ? 3.077 -1.649 1.097 1.00 92.44 91 THR A N 1
ATOM 734 C CA . THR A 1 91 ? 3.069 -2.595 2.219 1.00 92.44 91 THR A CA 1
ATOM 735 C C . THR A 1 91 ? 3.241 -1.856 3.543 1.00 92.44 91 THR A C 1
ATOM 737 O O . THR A 1 91 ? 2.441 -2.043 4.457 1.00 92.44 91 THR A O 1
ATOM 740 N N . GLU A 1 92 ? 4.216 -0.949 3.631 1.00 93.25 92 GLU A N 1
ATOM 741 C CA . GLU A 1 92 ? 4.446 -0.147 4.835 1.00 93.25 92 GLU A CA 1
ATOM 742 C C . GLU A 1 92 ? 3.226 0.716 5.203 1.00 93.25 92 GLU A C 1
ATOM 744 O O . GLU A 1 92 ? 2.831 0.783 6.370 1.00 93.25 92 GLU A O 1
ATOM 749 N N . LEU A 1 93 ? 2.588 1.351 4.212 1.00 88.62 93 LEU A N 1
ATOM 750 C CA . LEU A 1 93 ? 1.368 2.132 4.426 1.00 88.62 93 LEU A CA 1
ATOM 751 C C . LEU A 1 93 ? 0.224 1.261 4.963 1.00 88.62 93 LEU A C 1
ATOM 753 O O . LEU A 1 93 ? -0.442 1.649 5.924 1.00 88.62 93 LEU A O 1
ATOM 757 N N . VAL A 1 94 ? 0.003 0.087 4.367 1.00 89.31 94 VAL A N 1
ATOM 758 C CA . VAL A 1 94 ? -1.040 -0.856 4.795 1.00 89.31 94 VAL A CA 1
ATOM 759 C C . VAL A 1 94 ? -0.813 -1.298 6.239 1.00 89.31 94 VAL A C 1
ATOM 761 O O . VAL A 1 94 ? -1.764 -1.302 7.021 1.00 89.31 94 VAL A O 1
ATOM 764 N N . GLU A 1 95 ? 0.424 -1.612 6.625 1.00 94.50 95 GLU A N 1
ATOM 765 C CA . GLU A 1 95 ? 0.740 -2.000 8.003 1.00 94.50 95 GLU A CA 1
ATOM 766 C C . GLU A 1 95 ? 0.498 -0.858 9.000 1.00 94.50 95 GLU A C 1
ATOM 768 O O . GLU A 1 95 ? -0.126 -1.068 10.045 1.00 94.50 95 GLU A O 1
ATOM 773 N N . LYS A 1 96 ? 0.869 0.383 8.656 1.00 91.94 96 LYS A N 1
ATOM 774 C CA . LYS A 1 96 ? 0.550 1.561 9.484 1.00 91.94 96 LYS A CA 1
ATOM 775 C C . LYS A 1 96 ? -0.959 1.757 9.646 1.00 91.94 96 LYS A C 1
ATOM 777 O O . LYS A 1 96 ? -1.432 1.982 10.759 1.00 91.94 96 LYS A O 1
ATOM 782 N N . VAL A 1 97 ? -1.733 1.628 8.567 1.00 89.88 97 VAL A N 1
ATOM 783 C CA . VAL A 1 97 ? -3.202 1.749 8.609 1.00 89.88 97 VAL A CA 1
ATOM 784 C C . VAL A 1 97 ? -3.830 0.631 9.444 1.00 89.88 97 VAL A C 1
ATOM 786 O O . VAL A 1 97 ? -4.719 0.899 10.255 1.00 89.88 97 VAL A O 1
ATOM 789 N N . LYS A 1 98 ? -3.356 -0.615 9.307 1.00 91.81 98 LYS A N 1
ATOM 790 C CA . LYS A 1 98 ? -3.802 -1.741 10.144 1.00 91.81 98 LYS A CA 1
ATOM 791 C C . LYS A 1 98 ? -3.550 -1.472 11.626 1.00 91.81 98 LYS A C 1
ATOM 793 O O . LYS A 1 98 ? -4.451 -1.728 12.425 1.00 91.81 98 LYS A O 1
ATOM 798 N N . LYS A 1 99 ? -2.377 -0.928 11.974 1.00 94.88 99 LYS A N 1
ATOM 799 C CA . LYS A 1 99 ? -2.019 -0.560 13.350 1.00 94.88 99 LYS A CA 1
ATOM 800 C C . LYS A 1 99 ? -2.961 0.505 13.919 1.00 94.88 99 LYS A C 1
ATOM 802 O O . LYS A 1 99 ? -3.560 0.283 14.970 1.00 94.88 99 LYS A O 1
ATOM 807 N N . VAL A 1 100 ? -3.182 1.602 13.193 1.00 91.56 100 VAL A N 1
ATOM 808 C CA . VAL A 1 100 ? -4.125 2.657 13.615 1.00 91.56 100 VAL A CA 1
ATOM 809 C C . VAL A 1 100 ? -5.535 2.089 13.797 1.00 91.56 100 VAL A C 1
ATOM 811 O O . VAL A 1 100 ? -6.197 2.363 14.796 1.00 91.56 100 VAL A O 1
ATOM 814 N N . ARG A 1 101 ? -5.992 1.228 12.878 1.00 92.19 101 ARG A N 1
ATOM 815 C CA . ARG A 1 101 ? -7.289 0.546 12.996 1.00 92.19 101 ARG A CA 1
ATOM 816 C C . ARG A 1 101 ? -7.378 -0.297 14.273 1.00 92.19 101 ARG A C 1
ATOM 818 O O . ARG A 1 101 ? -8.410 -0.249 14.946 1.00 92.19 101 ARG A O 1
ATOM 825 N N . SER A 1 102 ? -6.340 -1.069 14.607 1.00 94.88 102 SER A N 1
ATOM 826 C CA . SER A 1 102 ? -6.329 -1.860 15.845 1.00 94.88 102 SER A CA 1
ATOM 827 C C . SER A 1 102 ? -6.340 -0.983 17.095 1.00 94.88 102 SER A C 1
ATOM 829 O O . SER A 1 102 ? -7.120 -1.261 17.999 1.00 94.88 102 SER A O 1
ATOM 831 N N . GLU A 1 103 ? -5.567 0.104 17.120 1.00 93.88 103 GLU A N 1
ATOM 832 C CA . GLU A 1 103 ? -5.506 1.032 18.258 1.00 93.88 103 GLU A CA 1
ATOM 833 C C . GLU A 1 103 ? -6.858 1.711 18.508 1.00 93.88 103 GLU A C 1
ATOM 835 O O . GLU A 1 103 ? -7.349 1.730 19.637 1.00 93.88 103 GLU A O 1
ATOM 840 N N . VAL A 1 104 ? -7.505 2.210 17.448 1.00 92.56 104 VAL A N 1
ATOM 841 C CA . VAL A 1 104 ? -8.851 2.800 17.528 1.00 92.56 104 VAL A CA 1
ATOM 842 C C . VAL A 1 104 ? -9.859 1.775 18.044 1.00 92.56 104 VAL A C 1
ATOM 844 O O . VAL A 1 104 ? -10.619 2.067 18.966 1.00 92.56 104 VAL A O 1
ATOM 847 N N . THR A 1 105 ? -9.845 0.560 17.489 1.00 93.56 105 THR A N 1
ATOM 848 C CA . THR A 1 105 ? -10.761 -0.514 17.902 1.00 93.56 105 THR A CA 1
ATOM 849 C C . THR A 1 105 ? -10.569 -0.862 19.374 1.00 93.56 105 THR A C 1
ATOM 851 O O . THR A 1 105 ? -11.543 -0.936 20.119 1.00 93.56 105 THR A O 1
ATOM 854 N N . GLN A 1 106 ? -9.320 -1.034 19.809 1.00 95.62 106 GLN A N 1
ATOM 855 C CA . GLN A 1 106 ? -8.992 -1.343 21.196 1.00 95.62 106 GLN A CA 1
ATOM 856 C C . GLN A 1 106 ? -9.484 -0.240 22.133 1.00 95.62 106 GLN A C 1
ATOM 858 O O . GLN A 1 106 ? -10.149 -0.537 23.119 1.00 95.62 106 GLN A O 1
ATOM 863 N N . LYS A 1 107 ? -9.238 1.032 21.800 1.00 92.94 107 LYS A N 1
ATOM 864 C CA . LYS A 1 107 ? -9.649 2.164 22.638 1.00 92.94 107 LYS A CA 1
ATOM 865 C C . LYS A 1 107 ? -11.171 2.266 22.781 1.00 92.94 107 LYS A C 1
ATOM 867 O O . LYS A 1 107 ? -11.657 2.508 23.882 1.00 92.94 107 LYS A O 1
ATOM 872 N N . ILE A 1 108 ? -11.921 2.015 21.702 1.00 91.94 108 ILE A N 1
ATOM 873 C CA . ILE A 1 108 ? -13.391 1.933 21.744 1.00 91.94 108 ILE A CA 1
ATOM 874 C C . ILE A 1 108 ? -13.837 0.811 22.688 1.00 91.94 108 ILE A C 1
ATOM 876 O O . ILE A 1 108 ? -14.700 1.033 23.535 1.00 91.94 108 ILE A O 1
ATOM 880 N N . ARG A 1 109 ? -13.241 -0.384 22.572 1.00 95.00 109 ARG A N 1
ATOM 881 C CA . ARG A 1 109 ? -13.601 -1.538 23.411 1.00 95.00 109 ARG A CA 1
ATOM 882 C C . ARG A 1 109 ? -13.267 -1.319 24.882 1.00 95.00 109 ARG A C 1
ATOM 884 O O . ARG A 1 109 ? -14.115 -1.591 25.721 1.00 95.00 109 ARG A O 1
ATOM 891 N N . SER A 1 110 ? -12.096 -0.768 25.190 1.00 94.06 110 SER A N 1
ATOM 892 C CA . SER A 1 110 ? -11.710 -0.450 26.568 1.00 94.06 110 SER A CA 1
ATOM 893 C C . SER A 1 110 ? -12.630 0.596 27.197 1.00 94.06 110 SER A C 1
ATOM 895 O O . SER A 1 110 ? -13.033 0.430 28.345 1.00 94.06 110 SER A O 1
ATOM 897 N N . GLN A 1 111 ? -13.020 1.639 26.451 1.00 90.75 111 GLN A N 1
ATOM 898 C CA . GLN A 1 111 ? -13.993 2.611 26.953 1.00 90.75 111 GLN A CA 1
ATOM 899 C C . GLN A 1 111 ? -15.361 1.957 27.170 1.00 90.75 111 GLN A C 1
ATOM 901 O O . GLN A 1 111 ? -15.965 2.146 28.219 1.00 90.75 111 GLN A O 1
ATOM 906 N N . GLN A 1 112 ? -15.836 1.157 26.208 1.00 91.94 112 GLN A N 1
ATOM 907 C CA . GLN A 1 112 ? -17.099 0.428 26.331 1.00 91.94 112 GLN A CA 1
ATOM 908 C C . GLN A 1 112 ? -17.116 -0.444 27.594 1.00 91.94 112 GLN A C 1
ATOM 910 O O . GLN A 1 112 ? -18.085 -0.414 28.346 1.00 91.94 112 GLN A O 1
ATOM 915 N N . GLU A 1 113 ? -16.054 -1.210 27.836 1.00 94.69 113 GLU A N 1
ATOM 916 C CA . GLU A 1 113 ? -15.942 -2.088 28.999 1.00 94.69 113 GLU A CA 1
ATOM 917 C C . GLU A 1 113 ? -15.938 -1.306 30.318 1.00 94.69 113 GLU A C 1
ATOM 919 O O . GLU A 1 113 ? -16.668 -1.664 31.242 1.00 94.69 113 GLU A O 1
ATOM 924 N N . ALA A 1 114 ? -15.181 -0.207 30.393 1.00 90.94 114 ALA A N 1
ATOM 925 C CA . ALA A 1 114 ? -15.128 0.638 31.584 1.00 90.94 114 ALA A CA 1
ATOM 926 C C . ALA A 1 114 ? -16.496 1.261 31.910 1.00 90.94 114 ALA A C 1
ATOM 928 O O . ALA A 1 114 ? -16.930 1.229 33.061 1.00 90.94 114 ALA A O 1
ATOM 929 N N . GLU A 1 115 ? -17.203 1.773 30.900 1.00 88.31 115 GLU A N 1
ATOM 930 C CA . GLU A 1 115 ? -18.541 2.349 31.066 1.00 88.31 115 GLU A CA 1
ATOM 931 C C . GLU A 1 115 ? -19.569 1.290 31.487 1.00 88.31 115 GLU A C 1
ATOM 933 O O . GLU A 1 115 ? -20.330 1.498 32.433 1.00 88.31 115 GLU A O 1
ATOM 938 N N . VAL A 1 116 ? -19.556 0.115 30.848 1.00 90.25 116 VAL A N 1
ATOM 939 C CA . VAL A 1 116 ? -20.442 -1.005 31.212 1.00 90.25 116 VAL A CA 1
ATOM 940 C C . VAL A 1 116 ? -20.177 -1.478 32.640 1.00 90.25 116 VAL A C 1
ATOM 942 O O . VAL A 1 116 ? -21.127 -1.757 33.374 1.00 90.25 116 VAL A O 1
ATOM 945 N N . LYS A 1 117 ? -18.908 -1.542 33.058 1.00 92.62 117 LYS A N 1
ATOM 946 C CA . LYS A 1 117 ? -18.532 -1.899 34.429 1.00 92.62 117 LYS A CA 1
ATOM 947 C C . LYS A 1 117 ? -19.088 -0.892 35.435 1.00 92.62 117 LYS A C 1
ATOM 949 O O . LYS A 1 117 ? -19.739 -1.300 36.390 1.00 92.62 117 LYS A O 1
ATOM 954 N N . GLN A 1 118 ? -18.913 0.405 35.187 1.00 88.69 118 GLN A N 1
ATOM 955 C CA . GLN A 1 118 ? -19.437 1.445 36.076 1.00 88.69 118 GLN A CA 1
ATOM 956 C C . GLN A 1 118 ? -20.965 1.415 36.183 1.00 88.69 118 GLN A C 1
ATOM 958 O O . GLN A 1 118 ? -21.512 1.579 37.271 1.00 88.69 118 GLN A O 1
ATOM 963 N N . VAL A 1 119 ? -21.668 1.182 35.069 1.00 87.50 119 VAL A N 1
ATOM 964 C CA . VAL A 1 119 ? -23.131 1.036 35.077 1.00 87.50 119 VAL A CA 1
ATOM 965 C C . VAL A 1 119 ? -23.556 -0.200 35.871 1.00 87.50 119 VAL A C 1
ATOM 967 O O . VAL A 1 119 ? -24.524 -0.127 36.627 1.00 87.50 119 VAL A O 1
ATOM 970 N N . ARG A 1 120 ? -22.834 -1.321 35.743 1.00 90.56 120 ARG A N 1
ATOM 971 C CA . ARG A 1 120 ? -23.110 -2.544 36.508 1.00 90.56 120 ARG A CA 1
ATOM 972 C C . ARG A 1 120 ? -22.931 -2.325 38.011 1.00 90.56 120 ARG A C 1
ATOM 974 O O . ARG A 1 120 ? -23.845 -2.628 38.764 1.00 90.56 120 ARG A O 1
ATOM 981 N N . GLU A 1 121 ? -21.810 -1.745 38.428 1.00 90.19 121 GLU A N 1
ATOM 982 C CA . GLU A 1 121 ? -21.532 -1.453 39.842 1.00 90.19 121 GLU A CA 1
ATOM 983 C C . GLU A 1 121 ? -22.569 -0.497 40.446 1.00 90.19 121 GLU A C 1
ATOM 985 O O . GLU A 1 121 ? -23.007 -0.676 41.581 1.00 90.19 121 GLU A O 1
ATOM 990 N N . LEU A 1 122 ? -22.991 0.521 39.688 1.00 87.75 122 LEU A N 1
ATOM 991 C CA . LEU A 1 122 ? -24.041 1.435 40.134 1.00 87.75 122 LEU A CA 1
ATOM 992 C C . LEU A 1 122 ? -25.389 0.719 40.269 1.00 87.75 122 LEU A C 1
ATOM 994 O O . LEU A 1 122 ? -26.104 0.942 41.243 1.00 87.75 122 LEU A O 1
ATOM 998 N N . ARG A 1 123 ? -25.727 -0.153 39.313 1.00 89.38 123 ARG A N 1
ATOM 999 C CA . ARG A 1 123 ? -26.947 -0.962 39.368 1.00 89.38 123 ARG A CA 1
ATOM 1000 C C . ARG A 1 123 ? -26.967 -1.862 40.603 1.00 89.38 123 ARG A C 1
ATOM 1002 O O . ARG A 1 123 ? -27.976 -1.879 41.295 1.00 89.38 123 ARG A O 1
ATOM 1009 N N . GLU A 1 124 ? -25.874 -2.561 40.893 1.00 93.06 124 GLU A N 1
ATOM 1010 C CA . GLU A 1 124 ? -25.771 -3.442 42.064 1.00 93.06 124 GLU A CA 1
ATOM 1011 C C . GLU A 1 124 ? -25.987 -2.668 43.373 1.00 93.06 124 GLU A C 1
ATOM 1013 O O . GLU A 1 124 ? -26.747 -3.110 44.233 1.00 93.06 124 GLU A O 1
ATOM 1018 N N . LYS A 1 125 ? -25.400 -1.469 43.500 1.00 90.81 125 LYS A N 1
ATOM 1019 C CA . LYS A 1 125 ? -25.620 -0.594 44.665 1.00 90.81 125 LYS A CA 1
ATOM 1020 C C . LYS A 1 125 ? -27.080 -0.160 44.804 1.00 90.81 125 LYS A C 1
ATOM 1022 O O . LYS A 1 125 ? -27.611 -0.168 45.909 1.00 90.81 125 LYS A O 1
ATOM 1027 N N . LEU A 1 126 ? -27.735 0.185 43.694 1.00 88.88 126 LEU A N 1
ATOM 1028 C CA . LEU A 1 126 ? -29.153 0.555 43.698 1.00 88.88 126 LEU A CA 1
ATOM 1029 C C . LEU A 1 126 ? -30.055 -0.631 44.064 1.00 88.88 126 LEU A C 1
ATOM 1031 O O . LEU A 1 126 ? -31.004 -0.463 44.822 1.00 88.88 126 LEU A O 1
ATOM 1035 N N . GLU A 1 127 ? -29.767 -1.832 43.558 1.00 93.31 127 GLU A N 1
ATOM 1036 C CA . GLU A 1 127 ? -30.514 -3.049 43.901 1.00 93.31 127 GLU A CA 1
ATOM 1037 C C . GLU A 1 127 ? 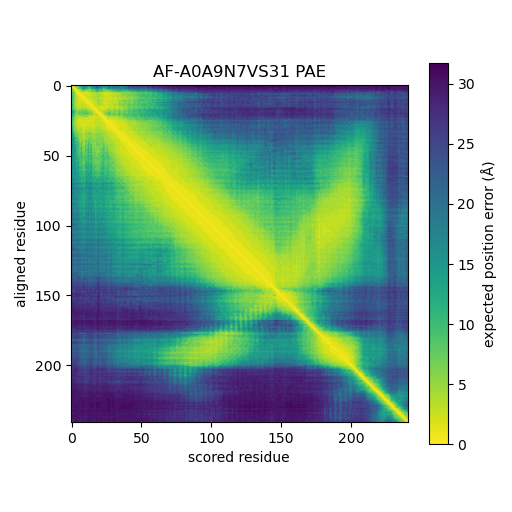-30.369 -3.406 45.391 1.00 93.31 127 GLU A C 1
ATOM 1039 O O . GLU A 1 127 ? -31.355 -3.790 46.028 1.00 93.31 127 GLU A O 1
ATOM 1044 N N . GLN A 1 128 ? -29.179 -3.217 45.970 1.00 92.69 128 GLN A N 1
ATOM 1045 C CA . GLN A 1 128 ? -28.946 -3.367 47.412 1.00 92.69 128 GLN A CA 1
ATOM 1046 C C . GLN A 1 128 ? -29.741 -2.339 48.226 1.00 92.69 128 GLN A C 1
ATOM 1048 O O . GLN A 1 128 ? -30.438 -2.719 49.165 1.00 92.69 128 GLN A O 1
ATOM 1053 N N . GLU A 1 129 ? -29.701 -1.060 47.841 1.00 90.31 129 GLU A N 1
ATOM 1054 C CA . GLU A 1 129 ? -30.440 0.003 48.533 1.00 90.31 129 GLU A CA 1
ATOM 1055 C C . GLU A 1 129 ? -31.959 -0.227 48.476 1.00 90.31 129 GLU A C 1
ATOM 1057 O O . GLU A 1 129 ? -32.640 -0.127 49.495 1.00 90.31 129 GLU A O 1
ATOM 1062 N N . ILE A 1 130 ? -32.493 -0.634 47.318 1.00 91.12 130 ILE A N 1
ATOM 1063 C CA . ILE A 1 130 ? -33.908 -1.013 47.177 1.00 91.12 130 ILE A CA 1
ATOM 1064 C C . ILE A 1 130 ? -34.258 -2.187 48.098 1.00 91.12 130 ILE A C 1
ATOM 1066 O O . ILE A 1 130 ? -35.329 -2.188 48.701 1.00 91.12 130 ILE A O 1
ATOM 1070 N N . THR A 1 131 ? -33.389 -3.194 48.192 1.00 94.62 131 THR A N 1
ATOM 1071 C CA . THR A 1 131 ? -33.637 -4.381 49.022 1.00 94.62 131 THR A CA 1
ATOM 1072 C C . THR A 1 131 ? -33.677 -4.022 50.507 1.00 94.62 131 THR A C 1
ATOM 1074 O O . THR A 1 131 ? -34.603 -4.433 51.204 1.00 94.62 131 THR A O 1
ATOM 1077 N N . GLU A 1 132 ? -32.742 -3.193 50.980 1.00 91.88 132 GLU A N 1
ATOM 1078 C CA . GLU A 1 132 ? -32.742 -2.709 52.365 1.00 91.88 132 GLU A CA 1
ATOM 1079 C C . GLU A 1 132 ? -33.951 -1.826 52.678 1.00 91.88 132 GLU A C 1
ATOM 1081 O O . GLU A 1 132 ? -34.564 -1.973 53.735 1.00 91.88 132 GLU A O 1
ATOM 1086 N N . LEU A 1 133 ? -34.335 -0.934 51.759 1.00 91.75 133 LEU A N 1
ATOM 1087 C CA . LEU A 1 133 ? -35.521 -0.097 51.940 1.00 91.75 133 LEU A CA 1
ATOM 1088 C C . LEU A 1 133 ? -36.807 -0.927 51.971 1.00 91.75 133 LEU A C 1
ATOM 1090 O O . LEU A 1 133 ? -37.659 -0.661 52.811 1.00 91.75 133 LEU A O 1
ATOM 1094 N N . LYS A 1 134 ? -36.933 -1.959 51.125 1.00 94.62 134 LYS A N 1
ATOM 1095 C CA . LYS A 1 134 ? -38.066 -2.899 51.179 1.00 94.62 134 LYS A CA 1
ATOM 1096 C C . LYS A 1 134 ? -38.131 -3.638 52.514 1.00 94.62 134 LYS A C 1
ATOM 1098 O O . LYS A 1 134 ? -39.197 -3.698 53.107 1.00 94.62 134 LYS A O 1
ATOM 1103 N N . ARG A 1 135 ? -36.994 -4.135 53.016 1.00 93.12 135 ARG A N 1
ATOM 1104 C CA . ARG A 1 135 ? -36.928 -4.794 54.330 1.00 93.12 135 ARG A CA 1
ATOM 1105 C C . ARG A 1 135 ? -37.397 -3.858 55.450 1.00 93.12 135 ARG A C 1
ATOM 1107 O O . ARG A 1 135 ? -38.202 -4.264 56.279 1.00 93.12 135 ARG A O 1
ATOM 1114 N N . LYS A 1 136 ? -36.920 -2.608 55.463 1.00 90.44 136 LYS A N 1
ATOM 1115 C CA . LYS A 1 136 ? -37.326 -1.602 56.462 1.00 90.44 136 LYS A CA 1
ATOM 1116 C C . LYS A 1 136 ? -38.804 -1.222 56.347 1.00 90.44 136 LYS A C 1
ATOM 1118 O O . LYS A 1 136 ? -39.461 -1.036 57.364 1.00 90.44 136 LYS A O 1
ATOM 1123 N N . ASP A 1 137 ? -39.322 -1.105 55.128 1.00 91.19 137 ASP A N 1
ATOM 1124 C CA . ASP A 1 137 ? -40.743 -0.846 54.876 1.00 91.19 137 ASP A CA 1
ATOM 1125 C C . ASP A 1 137 ? -41.627 -1.988 55.409 1.00 91.19 137 ASP A C 1
ATOM 1127 O O . ASP A 1 137 ? -42.635 -1.732 56.065 1.00 91.19 137 ASP A O 1
ATOM 1131 N N . ASP A 1 138 ? -41.213 -3.244 55.219 1.00 91.25 138 ASP A N 1
ATOM 1132 C CA . ASP A 1 138 ? -41.919 -4.412 55.758 1.00 91.25 138 ASP A CA 1
ATOM 1133 C C . ASP A 1 138 ? -41.868 -4.470 57.300 1.00 91.25 138 ASP A C 1
ATOM 1135 O O . ASP A 1 138 ? -42.886 -4.756 57.931 1.00 91.25 138 ASP A O 1
ATOM 1139 N N . GLU A 1 139 ? -40.729 -4.139 57.926 1.00 89.06 139 GLU A N 1
ATOM 1140 C CA . GLU A 1 139 ? -40.602 -4.016 59.393 1.00 89.06 139 GLU A CA 1
ATOM 1141 C C . GLU A 1 139 ? -41.535 -2.940 59.965 1.00 89.06 139 GLU A C 1
ATOM 1143 O O . GLU A 1 139 ? -42.190 -3.152 60.988 1.00 89.06 139 GLU A O 1
ATOM 1148 N N . LEU A 1 140 ? -41.634 -1.793 59.286 1.00 88.94 140 LEU A N 1
ATOM 1149 C CA . LEU A 1 140 ? -42.540 -0.713 59.672 1.00 88.94 140 LEU A CA 1
ATOM 1150 C C . LEU A 1 140 ? -44.010 -1.126 59.540 1.00 88.94 140 LEU A C 1
ATOM 1152 O O . LEU A 1 140 ? -44.799 -0.832 60.436 1.00 88.94 140 LEU A O 1
ATOM 1156 N N . LYS A 1 141 ? -44.386 -1.833 58.468 1.00 90.12 141 LYS A N 1
ATOM 1157 C CA . LYS A 1 141 ? -45.752 -2.358 58.296 1.00 90.12 141 LYS A CA 1
ATOM 1158 C C . LYS A 1 141 ? -46.130 -3.342 59.399 1.00 90.12 141 LYS A C 1
ATOM 1160 O O . LYS A 1 141 ? -47.180 -3.177 60.007 1.00 90.12 141 LYS A O 1
ATOM 1165 N N . GLN A 1 142 ? -45.255 -4.299 59.718 1.00 87.75 142 GLN A N 1
ATOM 1166 C CA . GLN A 1 142 ? -45.501 -5.256 60.805 1.00 87.75 142 GLN A CA 1
ATOM 1167 C C . GLN A 1 142 ? -45.723 -4.562 62.155 1.00 87.75 142 GLN A C 1
ATOM 1169 O O . GLN A 1 142 ? -46.565 -4.990 62.944 1.00 87.75 142 GLN A O 1
ATOM 1174 N N . LEU A 1 143 ? -44.997 -3.472 62.418 1.00 87.12 143 LEU A N 1
ATOM 1175 C CA . LEU A 1 143 ? -45.192 -2.674 63.627 1.00 87.12 143 LEU A CA 1
ATOM 1176 C C . LEU A 1 143 ? -46.532 -1.947 63.658 1.00 87.12 143 LEU A C 1
ATOM 1178 O O . LEU A 1 143 ? -47.160 -1.893 64.711 1.00 87.12 143 LEU A O 1
ATOM 1182 N N . LEU A 1 144 ? -46.964 -1.397 62.522 1.00 86.12 144 LEU A N 1
ATOM 1183 C CA . LEU A 1 144 ? -48.260 -0.729 62.398 1.00 86.12 144 LEU A CA 1
ATOM 1184 C C . LEU A 1 144 ? -49.436 -1.703 62.552 1.00 86.12 144 LEU A C 1
ATOM 1186 O O . LEU A 1 144 ? -50.471 -1.309 63.082 1.00 86.12 144 LEU A O 1
ATOM 1190 N N . ASP A 1 145 ? -49.262 -2.958 62.135 1.00 87.69 145 ASP A N 1
ATOM 1191 C CA . ASP A 1 145 ? -50.275 -4.013 62.245 1.00 87.69 145 ASP A CA 1
ATOM 1192 C C . ASP A 1 145 ? -50.339 -4.656 63.651 1.00 87.69 145 ASP A C 1
ATOM 1194 O O . ASP A 1 145 ? -51.222 -5.469 63.924 1.00 87.69 145 ASP A O 1
ATOM 1198 N N . THR A 1 146 ? -49.412 -4.325 64.560 1.00 87.19 146 THR A N 1
ATOM 1199 C CA . THR A 1 146 ? -49.375 -4.878 65.925 1.00 87.19 146 THR A CA 1
ATOM 1200 C C . THR A 1 146 ? -50.350 -4.133 66.847 1.00 87.19 146 THR A C 1
ATOM 1202 O O . THR A 1 146 ? -50.297 -2.912 66.945 1.00 87.19 146 THR A O 1
ATOM 1205 N N . GLU A 1 147 ? -51.211 -4.848 67.583 1.00 85.38 147 GLU A N 1
ATOM 1206 C CA . GLU A 1 147 ? -52.186 -4.236 68.513 1.00 85.38 147 GLU A CA 1
ATOM 1207 C C . GLU A 1 147 ? -51.609 -3.919 69.911 1.00 85.38 147 GLU A C 1
ATOM 1209 O O . GLU A 1 147 ? -52.121 -3.042 70.608 1.00 85.38 147 GLU A O 1
ATOM 1214 N N . ASP A 1 148 ? -50.534 -4.594 70.341 1.00 89.81 148 ASP A N 1
ATOM 1215 C CA . ASP A 1 148 ? -49.909 -4.372 71.655 1.00 89.81 148 ASP A CA 1
ATOM 1216 C C . ASP A 1 148 ? -49.008 -3.125 71.661 1.00 89.81 148 ASP A C 1
ATOM 1218 O O . ASP A 1 148 ? -47.875 -3.122 71.168 1.00 89.81 148 ASP A O 1
ATOM 1222 N N . HIS A 1 149 ? -49.495 -2.061 72.299 1.00 83.50 149 HIS A N 1
ATOM 1223 C CA . HIS A 1 149 ? -48.800 -0.779 72.410 1.00 83.50 149 HIS A CA 1
ATOM 1224 C C . HIS A 1 149 ? -47.434 -0.841 73.112 1.00 83.50 149 HIS A C 1
ATOM 1226 O O . HIS A 1 149 ? -46.565 -0.021 72.810 1.00 83.50 149 HIS A O 1
ATOM 1232 N N . ILE A 1 150 ? -47.206 -1.788 74.028 1.00 85.50 150 ILE A N 1
ATOM 1233 C CA . ILE A 1 150 ? -45.902 -1.942 74.693 1.00 85.50 150 ILE A CA 1
ATOM 1234 C C . ILE A 1 150 ? -44.895 -2.538 73.706 1.00 85.50 150 ILE A C 1
ATOM 1236 O O . ILE A 1 150 ? -43.753 -2.077 73.626 1.00 85.50 150 ILE A O 1
ATOM 1240 N N . GLN A 1 151 ? -45.332 -3.517 72.913 1.00 82.69 151 GLN A N 1
ATOM 1241 C CA . GLN A 1 151 ? -44.499 -4.186 71.918 1.00 82.69 151 GLN A CA 1
ATOM 1242 C C . GLN A 1 151 ? -44.103 -3.239 70.774 1.00 82.69 151 GLN A C 1
ATOM 1244 O O . GLN A 1 151 ? -42.949 -3.246 70.339 1.00 82.69 151 GLN A O 1
ATOM 1249 N N . ILE A 1 152 ? -45.009 -2.344 70.361 1.00 86.00 152 ILE A N 1
ATOM 1250 C CA . ILE A 1 152 ? -44.711 -1.270 69.399 1.00 86.00 152 ILE A CA 1
ATOM 1251 C C . ILE A 1 152 ? -43.579 -0.370 69.914 1.00 86.00 152 ILE A C 1
ATOM 1253 O O . ILE A 1 152 ? -42.621 -0.118 69.186 1.00 86.00 152 ILE A O 1
ATOM 1257 N N . LEU A 1 153 ? -43.650 0.096 71.168 1.00 83.81 153 LEU A N 1
ATOM 1258 C CA . LEU A 1 153 ? -42.645 1.006 71.739 1.00 83.81 153 LEU A CA 1
ATOM 1259 C C . LEU A 1 153 ? -41.254 0.356 71.848 1.00 83.81 153 LEU A C 1
ATOM 1261 O O . LEU A 1 153 ? -40.239 1.004 71.569 1.00 83.81 153 LEU A O 1
ATOM 1265 N N . GLN A 1 154 ? -41.201 -0.925 72.226 1.00 83.56 154 GLN A N 1
ATOM 1266 C CA . GLN A 1 154 ? -39.950 -1.685 72.328 1.00 83.56 154 GLN A CA 1
ATOM 1267 C C . GLN A 1 154 ? -39.302 -1.916 70.957 1.00 83.56 154 GLN A C 1
ATOM 1269 O O . GLN A 1 154 ? -38.102 -1.687 70.780 1.00 83.56 154 GLN A O 1
ATOM 1274 N N . ASN A 1 155 ? -40.100 -2.315 69.968 1.00 84.12 155 ASN A N 1
ATOM 1275 C CA . ASN A 1 155 ? -39.606 -2.609 68.628 1.00 84.12 155 ASN A CA 1
ATOM 1276 C C . ASN A 1 155 ? -39.257 -1.334 67.845 1.00 84.12 155 ASN A C 1
ATOM 1278 O O . ASN A 1 155 ? -38.234 -1.308 67.165 1.00 84.12 155 ASN A O 1
ATOM 1282 N N . TYR A 1 156 ? -40.029 -0.250 67.998 1.00 82.94 156 TYR A N 1
ATOM 1283 C CA . TYR A 1 156 ? -39.726 1.050 67.388 1.00 82.94 156 TYR A CA 1
ATOM 1284 C C . TYR A 1 156 ? -38.356 1.582 67.829 1.00 82.94 156 TYR A C 1
ATOM 1286 O O . TYR A 1 156 ? -37.572 2.052 67.009 1.00 82.94 156 TYR A O 1
ATOM 1294 N N . SER A 1 157 ? -38.029 1.435 69.117 1.00 82.00 157 SER A N 1
ATOM 1295 C CA . SER A 1 157 ? -36.732 1.848 69.674 1.00 82.00 157 SER A CA 1
ATOM 1296 C C . SER A 1 157 ? -35.547 1.035 69.130 1.00 82.00 157 SER A C 1
ATOM 1298 O O . SER A 1 157 ? -34.404 1.474 69.234 1.00 82.00 157 SER A O 1
ATOM 1300 N N . SER A 1 158 ? -35.813 -0.139 68.548 1.00 82.69 158 SER A N 1
ATOM 1301 C CA . SER A 1 158 ? -34.807 -1.034 67.965 1.00 82.69 158 SER A CA 1
ATOM 1302 C C . SER A 1 158 ? -34.604 -0.814 66.458 1.00 82.69 158 SER A C 1
ATOM 1304 O O . SER A 1 158 ? -33.713 -1.426 65.865 1.00 82.69 158 SER A O 1
ATOM 1306 N N . LEU A 1 159 ? -35.404 0.049 65.819 1.00 82.88 159 LEU A N 1
ATOM 1307 C CA . LEU A 1 159 ? -35.288 0.325 64.389 1.00 82.88 159 LEU A CA 1
ATOM 1308 C C . LEU A 1 159 ? -34.027 1.130 64.073 1.00 82.88 159 LEU A C 1
ATOM 1310 O O . LEU A 1 159 ? -33.718 2.151 64.688 1.00 82.88 159 LEU A O 1
ATOM 1314 N N . SER A 1 160 ? -33.315 0.686 63.042 1.00 80.56 160 SER A N 1
ATOM 1315 C CA . SER A 1 160 ? -32.165 1.422 62.519 1.00 80.56 160 SER A CA 1
ATOM 1316 C C . SER A 1 160 ? -32.612 2.659 61.719 1.00 80.56 160 SER A C 1
ATOM 1318 O O . SER A 1 160 ? -33.568 2.561 60.941 1.00 80.56 160 SER A O 1
ATOM 1320 N N . PRO A 1 161 ? -31.912 3.809 61.827 1.00 79.75 161 PRO A N 1
ATOM 1321 C CA . PRO A 1 161 ? -32.230 5.007 61.049 1.00 79.75 161 PRO A CA 1
ATOM 1322 C C . PRO A 1 161 ? -32.246 4.735 59.540 1.00 79.75 161 PRO A C 1
ATOM 1324 O O . PRO A 1 161 ? -31.465 3.925 59.025 1.00 79.75 161 PRO A O 1
ATOM 1327 N N . ILE A 1 162 ? -33.119 5.422 58.802 1.00 79.19 162 ILE A N 1
ATOM 1328 C CA . ILE A 1 162 ? -33.070 5.439 57.336 1.00 79.19 162 ILE A CA 1
ATOM 1329 C C . ILE A 1 162 ? -31.934 6.381 56.932 1.00 79.19 162 ILE A C 1
ATOM 1331 O O . ILE A 1 162 ? -31.932 7.550 57.307 1.00 79.19 162 ILE A O 1
ATOM 1335 N N . SER A 1 163 ? -30.945 5.867 56.206 1.00 76.56 163 SER A N 1
ATOM 1336 C CA . SER A 1 163 ? -29.862 6.685 55.661 1.00 76.56 163 SER A CA 1
ATOM 1337 C C . SER A 1 163 ? -30.297 7.300 54.334 1.00 76.56 163 SER A C 1
ATOM 1339 O O . SER A 1 163 ? -30.912 6.618 53.517 1.00 76.56 163 SER A O 1
ATOM 1341 N N . GLU A 1 164 ? -29.965 8.571 54.108 1.00 73.38 164 GLU A N 1
ATOM 1342 C CA . GLU A 1 164 ? -30.165 9.211 52.806 1.00 73.38 164 GLU A CA 1
ATOM 1343 C C . GLU A 1 164 ? -29.179 8.654 51.770 1.00 73.38 164 GLU A C 1
ATOM 1345 O O . GLU A 1 164 ? -27.988 8.477 52.052 1.00 73.38 164 GLU A O 1
ATOM 1350 N N . SER A 1 165 ? -29.676 8.382 50.558 1.00 73.38 165 SER A N 1
ATOM 1351 C CA . SER A 1 165 ? -28.854 7.867 49.462 1.00 73.38 165 SER A CA 1
ATOM 1352 C C . SER A 1 165 ? -27.712 8.830 49.141 1.00 73.38 165 SER A C 1
ATOM 1354 O O . SER A 1 165 ? -27.924 10.013 48.877 1.00 73.38 165 SER A O 1
ATOM 1356 N N . THR A 1 166 ? -26.484 8.314 49.102 1.00 70.56 166 THR A N 1
ATOM 1357 C CA . THR A 1 166 ? -25.290 9.068 48.672 1.00 70.56 166 THR A CA 1
ATOM 1358 C C . THR A 1 166 ? -24.990 8.848 47.179 1.00 70.56 166 THR A C 1
ATOM 1360 O O . THR A 1 166 ? -23.940 9.254 46.678 1.00 70.56 166 THR A O 1
ATOM 1363 N N . LEU A 1 167 ? -25.872 8.151 46.448 1.00 70.56 167 LEU A N 1
ATOM 1364 C CA . LEU A 1 167 ? -25.616 7.762 45.064 1.00 70.56 167 LEU A CA 1
ATOM 1365 C C . LEU A 1 167 ? -25.868 8.927 44.088 1.00 70.56 167 LEU A C 1
ATOM 1367 O O . LEU A 1 167 ? -26.885 9.616 44.187 1.00 70.56 167 LEU A O 1
ATOM 1371 N N . PRO A 1 168 ? -24.979 9.153 43.101 1.00 65.31 168 PRO A N 1
ATOM 1372 C CA . PRO A 1 168 ? -25.186 10.185 42.091 1.00 65.31 168 PRO A CA 1
ATOM 1373 C C . PRO A 1 168 ? -26.470 9.933 41.289 1.00 65.31 168 PRO A C 1
ATOM 1375 O O . PRO A 1 168 ? -26.705 8.823 40.808 1.00 65.31 168 PRO A O 1
ATOM 1378 N N . SER A 1 169 ? -27.279 10.976 41.077 1.00 60.94 169 SER A N 1
ATOM 1379 C CA . SER A 1 169 ? -28.485 10.885 40.246 1.00 60.94 169 SER A CA 1
ATOM 1380 C C . SER A 1 169 ? -28.129 10.490 38.801 1.00 60.94 169 SER A C 1
ATOM 1382 O O . SER A 1 169 ? -27.438 11.225 38.094 1.00 60.94 169 SER A O 1
ATOM 1384 N N . LEU A 1 170 ? -28.684 9.367 38.338 1.00 57.81 170 LEU A N 1
ATOM 1385 C CA . LEU A 1 170 ? -28.536 8.797 36.989 1.00 57.81 170 LEU A CA 1
ATOM 1386 C C . LEU A 1 170 ? -28.980 9.713 35.833 1.00 57.81 170 LEU A C 1
ATOM 1388 O O . LEU A 1 170 ? -28.671 9.423 34.679 1.00 57.81 170 LEU A O 1
ATOM 1392 N N . ARG A 1 171 ? -29.706 10.806 36.102 1.00 57.81 171 ARG A N 1
ATOM 1393 C CA . ARG A 1 171 ? -30.333 11.631 35.052 1.00 57.81 171 ARG A CA 1
ATOM 1394 C C . ARG A 1 171 ? -29.356 12.430 34.180 1.00 57.81 171 ARG A C 1
ATOM 1396 O O . ARG A 1 171 ? -29.801 13.007 33.195 1.00 57.81 171 ARG A O 1
ATOM 1403 N N . SER A 1 172 ? -28.064 12.488 34.506 1.00 58.47 172 SER A N 1
ATOM 1404 C CA . SER A 1 172 ? -27.113 13.401 33.851 1.00 58.47 172 SER A CA 1
ATOM 1405 C C . SER A 1 172 ? -26.100 12.748 32.903 1.00 58.47 172 SER A C 1
ATOM 1407 O O . SER A 1 172 ? -25.297 13.469 32.311 1.00 58.47 172 SER A O 1
ATOM 1409 N N . ARG A 1 173 ? -26.087 11.417 32.737 1.00 64.75 173 ARG A N 1
ATOM 1410 C CA . ARG A 1 173 ? -25.015 10.757 31.971 1.00 64.75 173 ARG A CA 1
ATOM 1411 C C . ARG A 1 173 ? -25.280 10.814 30.450 1.00 64.75 173 ARG A C 1
ATOM 1413 O O . ARG A 1 173 ? -26.325 10.328 30.017 1.00 64.75 173 ARG A O 1
ATOM 1420 N N . PRO A 1 174 ? -24.376 11.386 29.627 1.00 62.16 174 PRO A N 1
ATOM 1421 C CA . PRO A 1 174 ? -24.607 11.543 28.188 1.00 62.16 174 PRO A CA 1
ATOM 1422 C C . PRO A 1 174 ? -24.692 10.201 27.447 1.00 62.16 174 PRO A C 1
ATOM 1424 O O . PRO A 1 174 ? -23.875 9.314 27.671 1.00 62.16 174 PRO A O 1
ATOM 1427 N N . LEU A 1 175 ? -25.634 10.076 26.506 1.00 64.81 175 LEU A N 1
ATOM 1428 C CA . LEU A 1 175 ? -25.786 8.893 25.637 1.00 64.81 175 LEU A CA 1
ATOM 1429 C C . LEU A 1 175 ? -24.784 8.862 24.462 1.00 64.81 175 LEU A C 1
ATOM 1431 O O . LEU A 1 175 ? -24.686 7.864 23.753 1.00 64.81 175 LEU A O 1
ATOM 1435 N N . THR A 1 176 ? -24.025 9.939 24.259 1.00 68.75 176 THR A N 1
ATOM 1436 C CA . THR A 1 176 ? -23.226 10.209 23.054 1.00 68.75 176 THR A CA 1
ATOM 1437 C C . THR A 1 176 ? -21.729 9.937 23.272 1.00 68.75 176 THR A C 1
ATOM 1439 O O . THR A 1 176 ? -20.889 10.820 23.095 1.00 68.75 176 THR A O 1
ATOM 1442 N N . TYR A 1 177 ? -21.367 8.727 23.717 1.00 72.12 177 TYR A N 1
ATOM 1443 C CA . TYR A 1 177 ? -19.976 8.381 24.077 1.00 72.12 177 TYR A CA 1
ATOM 1444 C C . TYR A 1 177 ? -19.018 8.261 22.881 1.00 72.12 177 TYR A C 1
ATOM 1446 O O . TYR A 1 177 ? -17.813 8.465 23.032 1.00 72.12 177 TYR A O 1
ATOM 1454 N N . PHE A 1 178 ? -19.532 7.928 21.694 1.00 81.69 178 PHE A N 1
ATOM 1455 C CA . PHE A 1 178 ? -18.704 7.599 20.526 1.00 81.69 178 PHE A CA 1
ATOM 1456 C C . PHE A 1 178 ? -18.999 8.445 19.284 1.00 81.69 178 PHE A C 1
ATOM 1458 O O . PHE A 1 178 ? -18.353 8.249 18.255 1.00 81.69 178 PHE A O 1
ATOM 1465 N N . ASP A 1 179 ? -19.907 9.415 19.372 1.00 81.94 179 ASP A N 1
ATOM 1466 C CA . ASP A 1 179 ? -20.377 10.216 18.232 1.00 81.94 179 ASP A CA 1
ATOM 1467 C C . ASP A 1 179 ? -19.231 10.947 17.517 1.00 81.94 179 ASP A C 1
ATOM 1469 O O . ASP A 1 179 ? -19.226 11.088 16.296 1.00 81.94 179 ASP A O 1
ATOM 1473 N N . ASN A 1 180 ? -18.194 11.322 18.270 1.00 83.50 180 ASN A N 1
ATOM 1474 C CA . ASN A 1 180 ? -17.009 12.001 17.747 1.00 83.50 180 ASN A CA 1
ATOM 1475 C C . ASN A 1 180 ? -15.968 11.050 17.126 1.00 83.50 180 ASN A C 1
ATOM 1477 O O . ASN A 1 180 ? -15.059 11.504 16.433 1.00 83.50 180 ASN A O 1
ATOM 1481 N N . VAL A 1 181 ? -16.067 9.737 17.352 1.00 83.81 181 VAL A N 1
ATOM 1482 C CA . VAL A 1 181 ? -15.058 8.765 16.895 1.00 83.81 181 VAL A CA 1
ATOM 1483 C C . VAL A 1 181 ? -15.170 8.518 15.393 1.00 83.81 181 VAL A C 1
ATOM 1485 O O . VAL A 1 181 ? -14.165 8.513 14.683 1.00 83.81 181 VAL A O 1
ATOM 1488 N N . THR A 1 182 ? -16.392 8.372 14.884 1.00 83.00 182 THR A N 1
ATOM 1489 C CA . THR A 1 182 ? -16.657 8.161 13.455 1.00 83.00 182 THR A CA 1
ATOM 1490 C C . THR A 1 182 ? -16.094 9.282 12.564 1.00 83.00 182 THR A C 1
ATOM 1492 O O . THR A 1 182 ? -15.343 8.965 11.632 1.00 83.00 182 THR A O 1
ATOM 1495 N N . PRO A 1 183 ? -16.366 10.582 12.812 1.00 86.69 183 PRO A N 1
ATOM 1496 C CA . PRO A 1 183 ? -15.774 11.664 12.021 1.00 86.69 183 PRO A CA 1
ATOM 1497 C C . PRO A 1 183 ? -14.253 11.765 12.211 1.00 86.69 183 PRO A C 1
ATOM 1499 O O . PRO A 1 183 ? -13.535 11.957 11.228 1.00 86.69 183 PRO A O 1
ATOM 1502 N N . ALA A 1 184 ? -13.744 11.546 13.430 1.00 85.69 184 ALA A N 1
ATOM 1503 C CA . ALA A 1 184 ? -12.308 11.595 13.715 1.00 85.69 184 ALA A CA 1
ATOM 1504 C C . ALA A 1 184 ? -11.493 10.548 12.931 1.00 85.69 184 ALA A C 1
ATOM 1506 O O . ALA A 1 184 ? -10.325 10.787 12.631 1.00 85.69 184 ALA A O 1
ATOM 1507 N N . VAL A 1 185 ? -12.094 9.407 12.574 1.00 85.19 185 VAL A N 1
ATOM 1508 C CA . VAL A 1 185 ? -11.440 8.351 11.780 1.00 85.19 185 VAL A CA 1
ATOM 1509 C C . VAL A 1 185 ? -11.699 8.517 10.281 1.00 85.19 185 VAL A C 1
ATOM 1511 O O . VAL A 1 185 ? -10.779 8.382 9.474 1.00 85.19 185 VAL A O 1
ATOM 1514 N N . SER A 1 186 ? -12.937 8.815 9.883 1.00 83.69 186 SER A N 1
ATOM 1515 C CA . SER A 1 186 ? -13.323 8.867 8.464 1.00 83.69 186 SER A CA 1
ATOM 1516 C C . SER A 1 186 ? -12.715 10.058 7.716 1.00 83.69 186 SER A C 1
ATOM 1518 O O . SER A 1 186 ? -12.266 9.900 6.577 1.00 83.69 186 SER A O 1
ATOM 1520 N N . GLN A 1 187 ? -12.623 11.231 8.349 1.00 87.06 187 GLN A N 1
ATOM 1521 C CA . GLN A 1 187 ? -12.122 12.442 7.698 1.00 87.06 187 GLN A CA 1
ATOM 1522 C C . GLN A 1 187 ? -10.629 12.343 7.312 1.00 87.06 187 GLN A C 1
ATOM 1524 O O . GLN A 1 187 ? -10.304 12.639 6.155 1.00 87.06 187 GLN A O 1
ATOM 1529 N N . PRO A 1 188 ? -9.702 11.890 8.186 1.00 84.31 188 PRO A N 1
ATOM 1530 C CA . PRO A 1 188 ? -8.306 11.688 7.796 1.00 84.31 188 PRO A CA 1
ATOM 1531 C C . PRO A 1 188 ? -8.126 10.635 6.699 1.00 84.31 188 PRO A C 1
ATOM 1533 O O . PRO A 1 188 ? -7.324 10.843 5.790 1.00 84.31 188 PRO A O 1
ATOM 1536 N N . VAL A 1 189 ? -8.888 9.534 6.742 1.00 84.69 189 VAL A N 1
ATOM 1537 C CA . VAL A 1 189 ? -8.827 8.468 5.726 1.00 84.69 189 VAL A CA 1
ATOM 1538 C C . VAL A 1 189 ? -9.255 8.996 4.357 1.00 84.69 189 VAL A C 1
ATOM 1540 O O . VAL A 1 189 ? -8.544 8.796 3.370 1.00 84.69 189 VAL A O 1
ATOM 1543 N N . ALA A 1 190 ? -10.366 9.734 4.293 1.00 83.62 190 ALA A N 1
ATOM 1544 C CA . ALA A 1 190 ? -10.826 10.368 3.060 1.00 83.62 190 ALA A CA 1
ATOM 1545 C C . ALA A 1 190 ? -9.794 11.375 2.523 1.00 83.62 190 ALA A C 1
ATOM 1547 O O . ALA A 1 190 ? -9.473 11.376 1.333 1.00 83.62 190 ALA A O 1
ATOM 1548 N N . LYS A 1 191 ? -9.208 12.193 3.408 1.00 88.62 191 LYS A N 1
ATOM 1549 C CA . LYS A 1 191 ? -8.156 13.150 3.039 1.00 88.62 191 LYS A CA 1
ATOM 1550 C C . LYS A 1 191 ? -6.917 12.448 2.474 1.00 88.62 191 LYS A C 1
ATOM 1552 O O . LYS A 1 191 ? -6.399 12.886 1.449 1.00 88.62 191 LYS A O 1
ATOM 1557 N N . ALA A 1 192 ? -6.471 11.353 3.090 1.00 84.50 192 ALA A N 1
ATOM 1558 C CA . ALA A 1 192 ? -5.336 10.567 2.610 1.00 84.50 192 ALA A CA 1
ATOM 1559 C C . ALA A 1 192 ? -5.593 9.981 1.210 1.00 84.50 192 ALA A C 1
ATOM 1561 O O . ALA A 1 192 ? -4.738 10.099 0.332 1.00 84.50 192 ALA A O 1
ATOM 1562 N N . CYS A 1 193 ? -6.789 9.432 0.972 1.00 80.50 193 CYS A N 1
ATOM 1563 C CA . CYS A 1 193 ? -7.182 8.913 -0.342 1.00 80.50 193 CYS A CA 1
ATOM 1564 C C . CYS A 1 193 ? -7.177 10.013 -1.413 1.00 80.50 193 CYS A C 1
ATOM 1566 O O . CYS A 1 193 ? -6.656 9.816 -2.511 1.00 80.50 193 CYS A O 1
ATOM 1568 N N . ASN A 1 194 ? -7.701 11.196 -1.086 1.00 82.62 194 ASN A N 1
ATOM 1569 C CA . ASN A 1 194 ? -7.721 12.334 -2.004 1.00 82.62 194 ASN A CA 1
ATOM 1570 C C . ASN A 1 194 ? -6.309 12.817 -2.357 1.00 82.62 194 ASN A C 1
ATOM 1572 O O . ASN A 1 194 ? -6.013 13.015 -3.534 1.00 82.62 194 ASN A O 1
ATOM 1576 N N . ILE A 1 195 ? -5.422 12.945 -1.363 1.00 84.88 195 ILE A N 1
ATOM 1577 C CA . ILE A 1 195 ? -4.020 13.339 -1.576 1.00 84.88 195 ILE A CA 1
ATOM 1578 C C . ILE A 1 195 ? -3.317 12.336 -2.489 1.00 84.88 195 ILE A C 1
ATOM 1580 O O . ILE A 1 195 ? -2.647 12.743 -3.439 1.00 84.88 195 ILE A O 1
ATOM 1584 N N . TYR A 1 196 ? -3.488 11.038 -2.231 1.00 77.75 196 TYR A N 1
ATOM 1585 C CA . TYR A 1 196 ? -2.892 9.986 -3.046 1.00 77.75 196 TYR A CA 1
ATOM 1586 C C . TYR A 1 196 ? -3.391 10.045 -4.496 1.00 77.75 196 TYR A C 1
ATOM 1588 O O . TYR A 1 196 ? -2.588 10.112 -5.425 1.00 77.75 196 TYR A O 1
ATOM 1596 N N . ASN A 1 197 ? -4.710 10.120 -4.695 1.00 75.31 197 ASN A N 1
ATOM 1597 C CA . ASN A 1 197 ? -5.313 10.213 -6.024 1.00 75.31 197 ASN A CA 1
ATOM 1598 C C . ASN A 1 197 ? -4.862 11.466 -6.784 1.00 75.31 197 ASN A C 1
ATOM 1600 O O . ASN A 1 197 ? -4.614 11.403 -7.987 1.00 75.31 197 ASN A O 1
ATOM 1604 N N . GLN A 1 198 ? -4.725 12.600 -6.095 1.00 78.38 198 GLN A N 1
ATOM 1605 C CA . GLN A 1 198 ? -4.208 13.828 -6.688 1.00 78.38 198 GLN A CA 1
ATOM 1606 C C . GLN A 1 198 ? -2.746 13.664 -7.125 1.00 78.38 198 GLN A C 1
ATOM 1608 O O . GLN A 1 198 ? -2.413 14.010 -8.258 1.00 78.38 198 GLN A O 1
ATOM 1613 N N . HIS A 1 199 ? -1.887 13.095 -6.275 1.00 72.25 199 HIS A N 1
ATOM 1614 C CA . HIS A 1 199 ? -0.470 12.893 -6.593 1.00 72.25 199 HIS A CA 1
ATOM 1615 C C . HIS A 1 199 ? -0.257 11.871 -7.708 1.00 72.25 199 HIS A C 1
ATOM 1617 O O . HIS A 1 199 ? 0.596 12.086 -8.556 1.00 72.25 199 HIS A O 1
ATOM 1623 N N . VAL A 1 200 ? -1.047 10.799 -7.767 1.00 67.94 200 VAL A N 1
ATOM 1624 C CA . VAL A 1 200 ? -1.001 9.826 -8.873 1.00 67.94 200 VAL A CA 1
ATOM 1625 C C . VAL A 1 200 ? -1.419 10.470 -10.199 1.00 67.94 200 VAL A C 1
ATOM 1627 O O . VAL A 1 200 ? -0.815 10.198 -11.234 1.00 67.94 200 VAL A O 1
ATOM 1630 N N . ARG A 1 201 ? -2.420 11.362 -10.182 1.00 62.97 201 ARG A N 1
ATOM 1631 C CA . ARG A 1 201 ? -2.858 12.103 -11.378 1.00 62.97 201 ARG A CA 1
ATOM 1632 C C . ARG A 1 201 ? -1.850 13.168 -11.820 1.00 62.97 201 ARG A C 1
ATOM 1634 O O . ARG A 1 201 ? -1.672 13.364 -13.017 1.00 62.97 201 ARG A O 1
ATOM 1641 N N . GLN A 1 202 ? -1.212 13.861 -10.877 1.00 63.16 202 GLN A N 1
ATOM 1642 C CA . GLN A 1 202 ? -0.294 14.978 -11.149 1.00 63.16 202 GLN A CA 1
ATOM 1643 C C . GLN A 1 202 ? 1.163 14.527 -11.350 1.00 63.16 202 GLN A C 1
ATOM 1645 O O . GLN A 1 202 ? 1.930 15.165 -12.069 1.00 63.16 202 GLN A O 1
ATOM 1650 N N . GLY A 1 203 ? 1.563 13.424 -10.725 1.00 53.84 203 GLY A N 1
ATOM 1651 C CA . GLY A 1 203 ? 2.931 12.935 -10.690 1.00 53.84 203 GLY A CA 1
ATOM 1652 C C . GLY A 1 203 ? 3.167 11.829 -11.702 1.00 53.84 203 GLY A C 1
ATOM 1653 O O . GLY A 1 203 ? 2.825 10.687 -11.437 1.00 53.84 203 GLY A O 1
ATOM 1654 N N . GLY A 1 204 ? 3.807 12.162 -12.827 1.00 51.38 204 GLY A N 1
ATOM 1655 C CA . GLY A 1 204 ? 4.712 11.291 -13.598 1.00 51.38 204 GLY A CA 1
ATOM 1656 C C . GLY A 1 204 ? 4.171 10.008 -14.247 1.00 51.38 204 GLY A C 1
ATOM 1657 O O . GLY A 1 204 ? 4.704 9.612 -15.277 1.00 51.38 204 GLY A O 1
ATOM 1658 N N . ILE A 1 205 ? 3.107 9.387 -13.742 1.00 49.31 205 ILE A N 1
ATOM 1659 C CA . ILE A 1 205 ? 2.454 8.222 -14.348 1.00 49.31 205 ILE A CA 1
ATOM 1660 C C . ILE A 1 205 ? 1.843 8.631 -15.700 1.00 49.31 205 ILE A C 1
ATOM 1662 O O . ILE A 1 205 ? 1.819 7.844 -16.640 1.00 49.31 205 ILE A O 1
ATOM 1666 N N . GLY A 1 206 ? 1.498 9.916 -15.858 1.00 45.31 206 GLY A N 1
ATOM 1667 C CA . GLY A 1 206 ? 1.153 10.526 -17.146 1.00 45.31 206 GLY A CA 1
ATOM 1668 C C . GLY A 1 206 ? 2.295 10.577 -18.172 1.00 45.31 206 GLY A C 1
ATOM 1669 O O . GLY A 1 206 ? 2.017 10.726 -19.358 1.00 45.31 206 GLY A O 1
ATOM 1670 N N . ARG A 1 207 ? 3.569 10.407 -17.773 1.00 47.00 207 ARG A N 1
ATOM 1671 C CA . ARG A 1 207 ? 4.698 10.297 -18.724 1.00 47.00 207 ARG A CA 1
ATOM 1672 C C . ARG A 1 207 ? 4.806 8.919 -19.376 1.00 47.00 207 ARG A C 1
ATOM 1674 O O . ARG A 1 207 ? 5.475 8.813 -20.394 1.00 47.00 207 ARG A O 1
ATOM 1681 N N . PHE A 1 208 ? 4.119 7.896 -18.857 1.00 46.62 208 PHE A N 1
ATOM 1682 C CA . PHE A 1 208 ? 3.997 6.590 -19.525 1.00 46.62 208 PHE A CA 1
ATOM 1683 C C . PHE A 1 208 ? 2.985 6.606 -20.689 1.00 46.62 208 PHE A C 1
ATOM 1685 O O . PHE A 1 208 ? 2.673 5.563 -21.260 1.00 46.62 208 PHE A O 1
ATOM 1692 N N . GLY A 1 209 ? 2.495 7.792 -21.069 1.00 37.31 209 GLY A N 1
ATOM 1693 C CA . GLY A 1 209 ? 1.509 7.974 -22.125 1.00 37.31 209 GLY A CA 1
ATOM 1694 C C . GLY A 1 209 ? 0.089 7.661 -21.650 1.00 37.31 209 GLY A C 1
ATOM 1695 O O . GLY A 1 209 ? -0.143 6.854 -20.748 1.00 37.31 209 GLY A O 1
ATOM 1696 N N . ALA A 1 210 ? -0.892 8.300 -22.289 1.00 39.81 210 ALA A N 1
ATOM 1697 C CA . ALA A 1 210 ? -2.320 8.142 -21.998 1.00 39.81 210 ALA A CA 1
ATOM 1698 C C . ALA A 1 210 ? -2.828 6.681 -22.090 1.00 39.81 210 ALA A C 1
ATOM 1700 O O . ALA A 1 210 ? -3.888 6.357 -21.557 1.00 39.81 210 ALA A O 1
ATOM 1701 N N . SER A 1 211 ? -2.065 5.782 -22.719 1.00 43.44 211 SER A N 1
ATOM 1702 C CA . SER A 1 211 ? -2.362 4.353 -22.851 1.00 43.44 211 SER A CA 1
ATOM 1703 C C . SER A 1 211 ? -2.130 3.533 -21.574 1.00 43.44 211 SER A C 1
ATOM 1705 O O . SER A 1 211 ? -2.782 2.504 -21.405 1.00 43.44 211 SER A O 1
ATOM 1707 N N . PHE A 1 212 ? -1.244 3.955 -20.662 1.00 37.66 212 PHE A N 1
ATOM 1708 C CA . PHE A 1 212 ? -0.901 3.156 -19.473 1.00 37.66 212 PHE A CA 1
ATOM 1709 C C . PHE A 1 212 ? -1.886 3.363 -18.310 1.00 37.66 212 PHE A C 1
ATOM 1711 O O . PHE A 1 212 ? -2.203 2.427 -17.570 1.00 37.66 212 PHE A O 1
ATOM 1718 N N . ILE A 1 213 ? -2.429 4.580 -18.186 1.00 43.00 213 ILE A N 1
ATOM 1719 C CA . ILE A 1 213 ? -3.352 4.968 -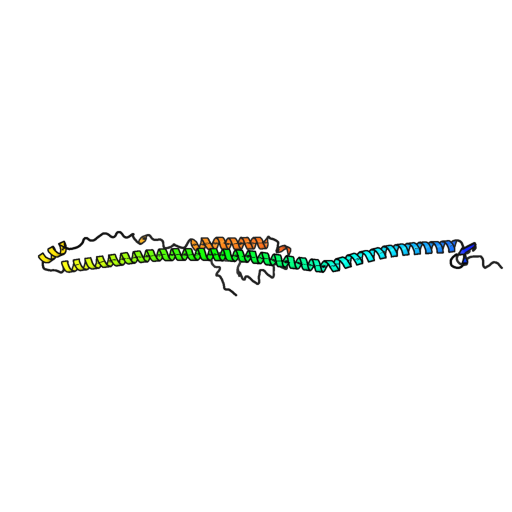17.105 1.00 43.00 213 ILE A CA 1
ATOM 1720 C C . ILE A 1 213 ? -4.737 4.331 -17.283 1.00 43.00 213 ILE A C 1
ATOM 1722 O O . ILE A 1 213 ? -5.380 3.966 -16.301 1.00 43.00 213 ILE A O 1
ATOM 1726 N N . ASN A 1 214 ? -5.189 4.137 -18.525 1.00 37.88 214 ASN A N 1
ATOM 1727 C CA . ASN A 1 214 ? -6.573 3.743 -18.790 1.00 37.88 214 ASN A CA 1
ATOM 1728 C C . ASN A 1 214 ? -6.886 2.262 -18.491 1.00 37.88 214 ASN A C 1
ATOM 1730 O O . ASN A 1 214 ? -8.054 1.899 -18.408 1.00 37.88 214 ASN A O 1
ATOM 1734 N N . ARG A 1 215 ? -5.875 1.393 -18.312 1.00 37.44 215 ARG A N 1
ATOM 1735 C CA . ARG A 1 215 ? -6.091 -0.066 -18.181 1.00 37.44 215 ARG A CA 1
ATOM 1736 C C . ARG A 1 215 ? -5.779 -0.659 -16.805 1.00 37.44 215 ARG A C 1
ATOM 1738 O O . ARG A 1 215 ? -6.278 -1.735 -16.494 1.00 37.44 215 ARG A O 1
ATOM 1745 N N . SER A 1 216 ? -4.958 0.003 -15.993 1.00 38.88 216 SER A N 1
ATOM 1746 C CA . SER A 1 216 ? -4.396 -0.582 -14.762 1.00 38.88 216 SER A CA 1
ATOM 1747 C C . SER A 1 216 ? -5.048 -0.063 -13.478 1.00 38.88 216 SER A C 1
ATOM 1749 O O . SER A 1 216 ? -5.235 -0.835 -12.543 1.00 38.88 216 SER A O 1
ATOM 1751 N N . VAL A 1 217 ? -5.474 1.202 -13.441 1.00 44.56 217 VAL A N 1
ATOM 1752 C CA . VAL A 1 217 ? -6.127 1.788 -12.253 1.00 44.56 217 VAL A CA 1
ATOM 1753 C C . VAL A 1 217 ? -7.595 1.349 -12.126 1.00 44.56 217 VAL A C 1
ATOM 1755 O O . VAL A 1 217 ? -8.123 1.298 -11.022 1.00 44.56 217 VAL A O 1
ATOM 1758 N N . TYR A 1 218 ? -8.238 0.959 -13.231 1.00 38.22 218 TYR A N 1
ATOM 1759 C CA . TYR A 1 218 ? -9.669 0.628 -13.264 1.00 38.22 218 TYR A CA 1
ATOM 1760 C C . TYR A 1 218 ? -10.013 -0.854 -13.049 1.00 38.22 218 TYR A C 1
ATOM 1762 O O . TYR A 1 218 ? -11.179 -1.166 -12.845 1.00 38.22 218 TYR A O 1
ATOM 1770 N N . ASN A 1 219 ? -9.033 -1.768 -13.067 1.00 39.16 219 ASN A N 1
ATOM 1771 C CA . ASN A 1 219 ? -9.306 -3.216 -13.058 1.00 39.16 219 ASN A CA 1
ATOM 1772 C C . ASN A 1 219 ? -8.944 -3.942 -11.746 1.00 39.16 219 ASN A C 1
ATOM 1774 O O . ASN A 1 219 ? -9.129 -5.151 -11.669 1.00 39.16 219 ASN A O 1
ATOM 1778 N N . GLY A 1 220 ? -8.421 -3.246 -10.728 1.00 36.41 220 GLY A N 1
ATOM 1779 C CA . GLY A 1 220 ? -7.987 -3.876 -9.464 1.00 36.41 220 GLY A CA 1
ATOM 1780 C C . GLY A 1 220 ? -8.495 -3.219 -8.179 1.00 36.41 220 GLY A C 1
ATOM 1781 O O . GLY A 1 220 ? -8.281 -3.751 -7.096 1.00 36.41 220 GLY A O 1
ATOM 1782 N N . LEU A 1 221 ? -9.164 -2.073 -8.281 1.00 38.50 221 LEU A N 1
ATOM 1783 C CA . LEU A 1 221 ? -9.812 -1.393 -7.165 1.00 38.50 221 LEU A CA 1
ATOM 1784 C C . LEU A 1 221 ? -11.157 -0.889 -7.680 1.00 38.50 221 LEU A C 1
ATOM 1786 O O . LEU A 1 221 ? -11.250 0.229 -8.182 1.00 38.50 221 LEU A O 1
ATOM 1790 N N . ASP A 1 222 ? -12.196 -1.719 -7.590 1.00 30.38 222 ASP A N 1
ATOM 1791 C CA . ASP A 1 222 ? -13.572 -1.266 -7.806 1.00 30.38 222 ASP A CA 1
ATOM 1792 C C . ASP A 1 222 ? -13.995 -0.388 -6.615 1.00 30.38 222 ASP A C 1
ATOM 1794 O O . ASP A 1 222 ? -14.755 -0.779 -5.734 1.00 30.38 222 ASP A O 1
ATOM 1798 N N . TRP A 1 223 ? -13.444 0.826 -6.551 1.00 36.31 223 TRP A N 1
ATOM 1799 C CA . TRP A 1 223 ? -14.114 1.943 -5.902 1.00 36.31 223 TRP A CA 1
ATOM 1800 C C . TRP A 1 223 ? -15.131 2.471 -6.907 1.00 36.31 223 TRP A C 1
ATOM 1802 O O . TRP A 1 223 ? -14.899 3.459 -7.606 1.00 36.31 223 TRP A O 1
ATOM 1812 N N . SER A 1 224 ? -16.269 1.786 -6.996 1.00 27.88 224 SER A N 1
ATOM 1813 C CA . SER A 1 224 ? -17.456 2.304 -7.664 1.00 27.88 224 SER A CA 1
ATOM 1814 C C . SER A 1 224 ? -17.952 3.548 -6.917 1.00 27.88 224 SER A C 1
ATOM 1816 O O . SER A 1 224 ? -18.917 3.503 -6.161 1.00 27.88 224 SER A O 1
ATOM 1818 N N . CYS A 1 225 ? -17.333 4.703 -7.172 1.00 33.41 225 CYS A N 1
ATOM 1819 C CA . CYS A 1 225 ? -18.019 5.989 -7.083 1.00 33.41 225 CYS A CA 1
ATOM 1820 C C . CYS A 1 225 ? -18.990 6.062 -8.265 1.00 33.41 225 CYS A C 1
ATOM 1822 O O . CYS A 1 225 ? -18.754 6.755 -9.257 1.00 33.41 225 CYS A O 1
ATOM 1824 N N . LYS A 1 226 ? -20.080 5.292 -8.189 1.00 34.12 226 LYS A N 1
ATOM 1825 C CA . LYS A 1 226 ? -21.215 5.505 -9.078 1.00 34.12 226 LYS A CA 1
ATOM 1826 C C . LYS A 1 226 ? -21.928 6.775 -8.627 1.00 34.12 226 LYS A C 1
ATOM 1828 O O . LYS A 1 226 ? -22.500 6.830 -7.546 1.00 34.12 226 LYS A O 1
ATOM 1833 N N . ASN A 1 227 ? -21.924 7.733 -9.546 1.00 31.08 227 ASN A N 1
ATOM 1834 C CA . ASN A 1 227 ? -22.754 8.930 -9.631 1.00 31.08 227 ASN A CA 1
ATOM 1835 C C . ASN A 1 227 ? -22.202 10.196 -8.971 1.00 31.08 227 ASN A C 1
ATOM 1837 O O . ASN A 1 227 ? -22.036 10.327 -7.763 1.00 31.08 227 ASN A O 1
ATOM 1841 N N . ASN A 1 228 ? -22.005 11.171 -9.851 1.00 37.75 228 ASN A N 1
ATOM 1842 C CA . ASN A 1 228 ? -21.448 12.499 -9.651 1.00 37.75 228 ASN A CA 1
ATOM 1843 C C . ASN A 1 228 ? -22.362 13.452 -8.843 1.00 37.75 228 ASN A C 1
ATOM 1845 O O . ASN A 1 228 ? -22.315 14.657 -9.066 1.00 37.75 228 ASN A O 1
ATOM 1849 N N . THR A 1 229 ? -23.221 12.952 -7.947 1.00 35.12 229 THR A N 1
ATOM 1850 C CA . THR A 1 229 ? -24.217 13.784 -7.235 1.00 35.12 229 THR A CA 1
ATOM 1851 C C . THR A 1 229 ? -24.619 13.319 -5.825 1.00 35.12 229 THR A C 1
ATOM 1853 O O . THR A 1 229 ? -25.527 13.915 -5.251 1.00 35.12 229 THR A O 1
ATOM 1856 N N . ALA A 1 230 ? -23.978 12.321 -5.207 1.00 30.83 230 ALA A N 1
ATOM 1857 C CA . ALA A 1 230 ? -24.371 11.871 -3.862 1.00 30.83 230 ALA A CA 1
ATOM 1858 C C . ALA A 1 230 ? -23.368 12.282 -2.768 1.00 30.83 230 ALA A C 1
ATOM 1860 O O . ALA A 1 230 ? -22.155 12.154 -2.920 1.00 30.83 230 ALA A O 1
ATOM 1861 N N . THR A 1 231 ? -23.904 12.793 -1.661 1.00 30.38 231 THR A N 1
ATOM 1862 C CA . THR A 1 231 ? -23.201 13.262 -0.459 1.00 30.38 231 THR A CA 1
ATOM 1863 C C . THR A 1 231 ? -22.388 12.159 0.250 1.00 30.38 231 THR A C 1
ATOM 1865 O O . THR A 1 231 ? -22.696 10.976 0.106 1.00 30.38 231 THR A O 1
ATOM 1868 N N . PRO A 1 232 ? -21.357 12.512 1.054 1.00 36.44 232 PRO A N 1
ATOM 1869 C CA . PRO A 1 232 ? -20.281 11.597 1.471 1.00 36.44 232 PRO A CA 1
ATOM 1870 C C . PRO A 1 232 ? -20.631 10.610 2.602 1.00 36.44 232 PRO A C 1
ATOM 1872 O O . PRO A 1 232 ? -19.735 10.151 3.308 1.00 36.44 232 PRO A O 1
ATOM 1875 N N . SER A 1 233 ? -21.909 10.309 2.836 1.00 31.88 233 SER A N 1
ATOM 1876 C CA . SER A 1 233 ? -22.337 9.620 4.063 1.00 31.88 233 SER A CA 1
ATOM 1877 C C . SER A 1 233 ? -22.329 8.095 3.977 1.00 31.88 233 SER A C 1
ATOM 1879 O O . SER A 1 233 ? -22.344 7.449 5.016 1.00 31.88 233 SER A O 1
ATOM 1881 N N . HIS A 1 234 ? -22.304 7.491 2.786 1.00 36.44 234 HIS A N 1
ATOM 1882 C CA . HIS A 1 234 ? -22.442 6.037 2.637 1.00 36.44 234 HIS A CA 1
ATOM 1883 C C . HIS A 1 234 ? -21.511 5.475 1.557 1.00 36.44 234 HIS A C 1
ATOM 1885 O O . HIS A 1 234 ? -21.925 5.242 0.426 1.00 36.44 234 HIS A O 1
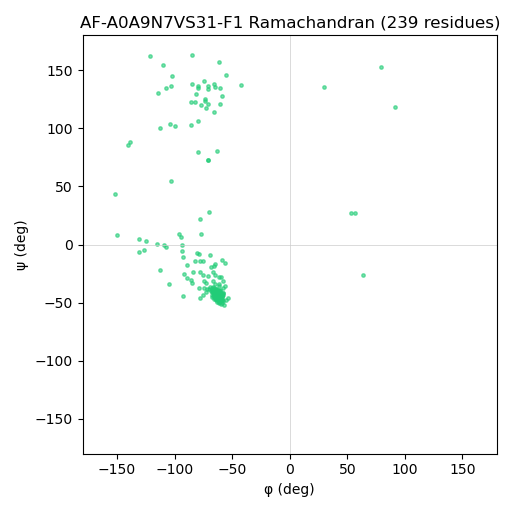ATOM 1891 N N . CYS A 1 235 ? -20.265 5.177 1.926 1.00 35.66 235 CYS A N 1
ATOM 1892 C CA . CYS A 1 235 ? -19.449 4.206 1.196 1.00 35.66 235 CYS A CA 1
ATOM 1893 C C . CYS A 1 235 ? -19.231 2.988 2.098 1.00 35.66 235 CYS A C 1
ATOM 1895 O O . CYS A 1 235 ? -18.406 3.012 3.011 1.00 35.66 235 CYS A O 1
ATOM 1897 N N . LEU A 1 236 ? -20.015 1.933 1.863 1.00 34.09 236 LEU A N 1
ATOM 1898 C CA . LEU A 1 236 ? -19.828 0.628 2.493 1.00 34.09 236 LEU A CA 1
ATOM 1899 C C . LEU A 1 236 ? -18.716 -0.140 1.774 1.00 34.09 236 LEU A C 1
ATOM 1901 O O . LEU A 1 236 ? -18.672 -0.208 0.548 1.00 34.09 236 LEU A O 1
ATOM 1905 N N . ILE A 1 237 ? -17.833 -0.739 2.568 1.00 35.12 237 ILE A N 1
ATOM 1906 C CA . ILE A 1 237 ? -16.777 -1.651 2.128 1.00 35.12 237 ILE A CA 1
ATOM 1907 C C . ILE A 1 237 ? -17.436 -2.915 1.561 1.00 35.12 237 ILE A C 1
ATOM 1909 O O . ILE A 1 237 ? -18.041 -3.678 2.316 1.00 35.12 237 ILE A O 1
ATOM 1913 N N . ILE A 1 238 ? -17.290 -3.174 0.260 1.00 34.84 238 ILE A N 1
ATOM 1914 C CA . ILE A 1 238 ? -17.672 -4.458 -0.341 1.00 34.84 238 ILE A CA 1
ATOM 1915 C C . ILE A 1 238 ? -16.405 -5.274 -0.626 1.00 34.84 238 ILE A C 1
ATOM 1917 O O . ILE A 1 238 ? -15.642 -4.979 -1.534 1.00 34.84 238 ILE A O 1
ATOM 1921 N N . ARG A 1 239 ? -16.217 -6.257 0.264 1.00 34.31 239 ARG A N 1
ATOM 1922 C CA . ARG A 1 239 ? -15.512 -7.553 0.208 1.00 34.31 239 ARG A CA 1
ATOM 1923 C C . ARG A 1 239 ? -14.288 -7.792 -0.696 1.00 34.31 239 ARG A C 1
ATOM 1925 O O . ARG A 1 239 ? -14.294 -7.589 -1.900 1.00 34.31 239 ARG A O 1
ATOM 1932 N N . SER A 1 240 ? -13.324 -8.440 -0.035 1.00 34.25 240 SER A N 1
ATOM 1933 C CA . SER A 1 240 ? -12.222 -9.265 -0.531 1.00 34.25 240 SER A CA 1
ATOM 1934 C C . SER A 1 240 ? -12.578 -10.225 -1.668 1.00 34.25 240 SER A C 1
ATOM 1936 O O . SER A 1 240 ? -13.545 -10.981 -1.543 1.00 34.25 240 SER A O 1
ATOM 1938 N N . VAL A 1 241 ? -11.679 -10.289 -2.654 1.00 35.47 241 VAL A N 1
ATOM 1939 C CA . VAL A 1 241 ? -11.124 -11.528 -3.225 1.00 35.47 241 VAL A CA 1
ATOM 1940 C C . VAL A 1 241 ? -9.620 -11.325 -3.360 1.00 35.47 241 VAL A C 1
ATOM 1942 O O . VAL A 1 241 ? -9.233 -10.228 -3.821 1.00 35.47 241 VAL A O 1
#

Mean predicted aligned error: 15.66 Å

Foldseek 3Di:
DPPPQADPVPRHGFDDQDPPPRDGDGPVVVVVVVVVVVVVVVVVVVVVVVVVVVVVVVVVVVVVVVVVVVVVVVVVVVVVVVVVVVVVVVVVVVVVVVVVVVVLVVVVVVVVVVVVVVVVVLVVVVVVLVVVVVVLVVLVVVLVPDPDPVVSVVSVVVDDDDDDDPRDDPPPDDPCPCVVVVCVPVVVVVVVVVVVVVCCVVDDPCVVPPVRVPPPPCPPDPPPPPDPDDDDDDDDDDDDD

Organism: Pleuronectes platessa (NCBI:txid8262)

Radius of gyration: 54.9 Å; Cα contacts (8 Å, |Δi|>4): 56; chains: 1; bounding box: 104×27×175 Å

InterPro domains:
  IPR051051 E3 ubiquitin-protein ligase TRIM/RNF [PTHR25465] (3-185)
  IPR058030 TRIM8/14/16/25/29/45/65, coiled-coil region [PF25600] (58-196)

pLDDT: mean 78.39, std 20.01, range [27.88, 98.19]

Sequence (241 aa):
MLRGNICPRHNEVKNIINHTDQRCICHLCAADEHKAAVAKTKRKRELWVRGKKIHQRLQELEEDVELLPKNVKVFNVSADVTVKKSKESFTELVEKVKKVRSEVTQKIRSQQEAEVKQVRELREKLEQEITELKRKDDELKQLLDTEDHIQILQNYSSLSPISESTLPSLRSRPLTYFDNVTPAVSQPVAKACNIYNQHVRQGGIGRFGASFINRSVYNGLDWSCKNNTATPSHCLIIRSV